Protein AF-A0A2N2B6J5-F1 (afdb_monomer)

Foldseek 3Di:
DQFQFPLVVVVVQLVPDDPQWFKFAFTGLQKGKGKGKDFPLWDWPQQVVLLVLLCVVPVDSPLDDDRVSVSVCVVPVVSLVSADKWWWDFPNDIDIFGFRHWHDDDRIIMTMGIDNPCSPVCNPPRIDGGRIDRPPTGKDKDFPQQWDDDPNFIWGWWADPPRDTDIDTFDFPDDDPRITIGHCVRVVVDDGPTHTDGDD

Nearest PDB structures (foldseek):
  6vej-assembly1_P  TM=8.259E-01  e=2.663E-02  Pseudomonas aeruginosa
  5o66-assembly1_F  TM=3.370E-01  e=3.454E-05  Escherichia coli O157:H7
  3lnn-assembly1_A  TM=3.784E-01  e=2.567E-04  Cupriavidus metallidurans CH34
  4dnr-assembly1_C  TM=3.496E-01  e=1.005E-02  Escherichia coli K-12
  3opo-assembly1_A  TM=3.555E-01  e=1.501E-02  Escherichia coli K-12

Radius of gyration: 18.64 Å; Cα contacts (8 Å, |Δi|>4): 362; chains: 1; bounding box: 46×35×59 Å

Secondary structure (DSSP, 8-state):
------GGGHHHHTT--STT-B--EE--SSSEEEEEEEETTSEETTHHHHHHHHHHHHS----S--HHHHHHHHH-GGGGGGSPEEEEEETTEEEEEEEEEEEEETTEEEEEEEESS-TTTTTT-SS--B----TT-EEEEEEGGGEEEETTEEEEEEE-TTS-EEEEE----EEETTEEEEETTT-TT--TT--B----

Structure (mmCIF, N/CA/C/O backbone):
data_AF-A0A2N2B6J5-F1
#
_entry.id   AF-A0A2N2B6J5-F1
#
loop_
_atom_site.group_PDB
_atom_site.id
_atom_site.type_symbol
_atom_site.label_atom_id
_atom_site.label_alt_id
_atom_site.label_comp_id
_atom_site.label_asym_id
_atom_site.label_entity_id
_atom_site.label_seq_id
_atom_site.pdbx_PDB_ins_code
_atom_site.C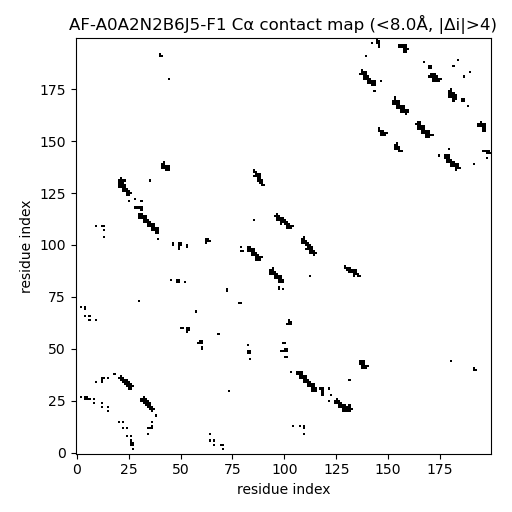artn_x
_atom_site.Cartn_y
_atom_site.Cartn_z
_atom_site.occupancy
_atom_site.B_iso_or_equiv
_atom_site.auth_seq_id
_atom_site.auth_comp_id
_atom_site.auth_asym_id
_atom_site.auth_atom_id
_atom_site.pdbx_PDB_model_num
ATOM 1 N N . MET A 1 1 ? -12.617 11.566 27.385 1.00 32.12 1 MET A N 1
ATOM 2 C CA . MET A 1 1 ? -11.848 10.306 27.446 1.00 32.12 1 MET A CA 1
ATOM 3 C C . MET A 1 1 ? -11.444 10.007 26.010 1.00 32.12 1 MET A C 1
ATOM 5 O O . MET A 1 1 ? -12.321 10.074 25.161 1.00 32.12 1 MET A O 1
ATOM 9 N N . LEU A 1 2 ? -10.148 9.874 25.711 1.00 29.88 2 LEU A N 1
ATOM 10 C CA . LEU A 1 2 ? -9.675 9.626 24.339 1.00 29.88 2 LEU A CA 1
ATOM 11 C C . LEU A 1 2 ? -9.997 8.173 23.940 1.00 29.88 2 LEU A C 1
ATOM 13 O O . LEU A 1 2 ? -9.927 7.307 24.816 1.00 29.88 2 LEU A O 1
ATOM 17 N N . PRO A 1 3 ? -10.355 7.890 22.675 1.00 37.25 3 PRO A N 1
ATOM 18 C CA . PRO A 1 3 ? -10.584 6.523 22.230 1.00 37.25 3 PRO A CA 1
ATOM 19 C C . PRO A 1 3 ? -9.250 5.765 22.222 1.00 37.25 3 PRO A C 1
ATOM 21 O O . PRO A 1 3 ? -8.332 6.110 21.484 1.00 37.25 3 PRO A O 1
ATOM 24 N N . TYR A 1 4 ? -9.133 4.752 23.081 1.00 39.94 4 TYR A N 1
ATOM 25 C CA . TYR A 1 4 ? -7.955 3.891 23.173 1.00 39.94 4 TYR A CA 1
ATOM 26 C C . TYR A 1 4 ? -7.851 3.012 21.923 1.00 39.94 4 TYR A C 1
ATOM 28 O O . TYR A 1 4 ? -8.774 2.256 21.621 1.00 39.94 4 TYR A O 1
ATOM 36 N N . ILE A 1 5 ? -6.729 3.092 21.207 1.00 48.94 5 ILE A N 1
ATOM 37 C CA . ILE A 1 5 ? -6.451 2.234 20.052 1.00 48.94 5 ILE A CA 1
ATOM 38 C C . ILE A 1 5 ? -5.660 1.023 20.548 1.00 48.94 5 ILE A C 1
ATOM 40 O O . ILE A 1 5 ? -4.494 1.136 20.924 1.00 48.94 5 ILE A O 1
ATOM 44 N N . ASN A 1 6 ? -6.291 -0.154 20.558 1.00 52.81 6 ASN A N 1
ATOM 45 C CA . ASN A 1 6 ? -5.645 -1.385 21.014 1.00 52.81 6 ASN A CA 1
ATOM 46 C C . ASN A 1 6 ? -4.677 -1.936 19.958 1.00 52.81 6 ASN A C 1
ATOM 48 O O . ASN A 1 6 ? -5.003 -2.903 19.276 1.00 52.81 6 ASN A O 1
ATOM 52 N N . THR A 1 7 ? -3.468 -1.376 19.878 1.00 54.69 7 THR A N 1
ATOM 53 C CA . THR A 1 7 ? -2.368 -1.745 18.958 1.00 54.69 7 THR A CA 1
ATOM 54 C C . THR A 1 7 ? -1.903 -3.207 19.028 1.00 54.69 7 THR A C 1
ATOM 56 O O . THR A 1 7 ? -1.172 -3.670 18.152 1.00 54.69 7 THR A O 1
ATOM 59 N N . THR A 1 8 ? -2.375 -3.989 20.005 1.00 54.88 8 THR A N 1
ATOM 60 C CA . THR A 1 8 ? -2.166 -5.449 20.077 1.00 54.88 8 THR A CA 1
ATOM 61 C C . THR A 1 8 ? -2.703 -6.173 18.834 1.00 54.88 8 THR A C 1
ATOM 63 O O . THR A 1 8 ? -2.283 -7.291 18.533 1.00 54.88 8 THR A O 1
ATOM 66 N N . PHE A 1 9 ? -3.610 -5.540 18.081 1.00 54.12 9 PHE A N 1
ATOM 67 C CA . PHE A 1 9 ? -4.118 -6.061 16.815 1.00 54.12 9 PHE A CA 1
ATOM 68 C C . PHE A 1 9 ? -3.033 -6.269 15.754 1.00 54.12 9 PHE A C 1
ATOM 70 O O . PHE A 1 9 ? -3.042 -7.307 15.099 1.00 54.12 9 PHE A O 1
ATOM 77 N N . LEU A 1 10 ? -2.066 -5.355 15.663 1.00 54.47 10 LEU A N 1
ATOM 78 C CA . LEU A 1 10 ? -0.969 -5.417 14.693 1.00 54.47 10 LEU A CA 1
ATOM 79 C C . LEU A 1 10 ? -0.040 -6.593 15.019 1.00 54.47 10 LEU A C 1
ATOM 81 O O . LEU A 1 10 ? 0.241 -7.410 14.155 1.00 54.47 10 LEU A O 1
ATOM 85 N N . LYS A 1 11 ? 0.231 -6.819 16.313 1.00 53.94 11 LYS A N 1
ATOM 86 C CA . LYS A 1 11 ? 0.932 -8.022 16.814 1.00 53.94 11 LYS A CA 1
ATOM 87 C C . LYS A 1 11 ? 0.174 -9.341 16.594 1.00 53.94 11 LYS A C 1
ATOM 89 O O . LYS A 1 11 ? 0.693 -10.410 16.908 1.00 53.94 11 LYS A O 1
ATOM 94 N N . THR A 1 12 ? -1.104 -9.272 16.211 1.00 53.88 12 THR A N 1
ATOM 95 C CA . THR A 1 12 ? -1.922 -10.447 15.870 1.00 53.88 12 THR A CA 1
ATOM 96 C C . THR A 1 12 ? -1.896 -10.701 14.366 1.00 53.88 12 THR A C 1
ATOM 98 O O . THR A 1 12 ? -1.856 -11.861 13.977 1.00 53.88 12 THR A O 1
ATOM 101 N N . ALA A 1 13 ? -1.899 -9.644 13.544 1.00 48.50 13 ALA A N 1
ATOM 102 C CA . ALA A 1 13 ? -1.839 -9.740 12.085 1.00 48.50 13 ALA A CA 1
ATOM 103 C C . ALA A 1 13 ? -0.574 -10.471 11.607 1.00 48.50 13 ALA A C 1
ATOM 105 O O . ALA A 1 13 ? -0.636 -11.256 10.671 1.00 48.50 13 ALA A O 1
ATOM 106 N N . SER A 1 14 ? 0.539 -10.310 12.318 1.00 46.44 14 SER A N 1
ATOM 107 C CA . SER A 1 14 ? 1.796 -11.010 12.039 1.00 46.44 14 SER A CA 1
ATOM 108 C C . SER A 1 14 ? 1.885 -12.460 12.485 1.00 46.44 14 SER A C 1
ATOM 110 O O . SER A 1 14 ? 2.835 -13.157 12.144 1.00 46.44 14 SER A O 1
ATOM 112 N N . LYS A 1 15 ? 0.917 -12.927 13.276 1.00 46.62 15 LYS A N 1
ATOM 113 C CA . LYS A 1 15 ? 0.818 -14.332 13.698 1.00 46.62 15 LYS A CA 1
ATOM 114 C C . LYS A 1 15 ? -0.071 -15.155 12.772 1.00 46.62 15 LYS A C 1
ATOM 116 O O . LYS A 1 15 ? -0.324 -16.324 13.057 1.00 46.62 15 LYS A O 1
ATOM 121 N N . VAL A 1 16 ? -0.586 -14.538 11.713 1.00 45.41 16 VAL A N 1
ATOM 122 C CA . VAL A 1 16 ? -1.390 -15.200 10.693 1.00 45.41 16 VAL A CA 1
ATOM 123 C C . VAL A 1 16 ? -0.422 -15.844 9.709 1.00 45.41 16 VAL A C 1
ATOM 125 O O . VAL A 1 16 ? -0.020 -15.261 8.709 1.00 45.41 16 VAL A O 1
ATOM 128 N N . ASP A 1 17 ? 0.016 -17.045 10.073 1.00 34.97 17 ASP A N 1
ATOM 129 C CA . ASP A 1 17 ? 0.779 -17.933 9.205 1.00 34.97 17 ASP A CA 1
ATOM 130 C C . ASP A 1 17 ? -0.093 -18.329 8.007 1.00 34.97 17 ASP A C 1
ATOM 132 O O . ASP A 1 17 ? -1.036 -19.099 8.179 1.00 34.97 17 ASP A O 1
ATOM 136 N N . GLN A 1 18 ? 0.238 -17.821 6.816 1.00 37.47 18 GLN A N 1
ATOM 137 C CA . GLN A 1 18 ? 0.404 -18.560 5.551 1.00 37.47 18 GLN A CA 1
ATOM 138 C C . GLN A 1 18 ? 0.168 -17.662 4.331 1.00 37.47 18 GLN A C 1
ATOM 140 O O . GLN A 1 18 ? -0.619 -16.718 4.349 1.00 37.47 18 GLN A O 1
ATOM 145 N N . GLU A 1 19 ? 0.914 -17.959 3.266 1.00 34.09 19 GLU A N 1
ATOM 146 C CA . GLU A 1 19 ? 0.724 -17.394 1.935 1.00 34.09 19 GLU A CA 1
ATOM 147 C C . GLU A 1 19 ? -0.767 -17.451 1.555 1.00 34.09 19 GLU A C 1
ATOM 149 O O . GLU A 1 19 ? -1.367 -18.523 1.568 1.00 34.09 19 GLU A O 1
ATOM 154 N N . SER A 1 20 ? -1.338 -16.289 1.217 1.00 34.78 20 SER A N 1
ATOM 155 C CA . SER A 1 20 ? -2.672 -16.123 0.609 1.00 34.78 20 SER A CA 1
ATOM 156 C C . SER A 1 20 ? -3.917 -16.004 1.513 1.00 34.78 20 SER A C 1
ATOM 158 O O . SER A 1 20 ? -5.015 -16.094 0.975 1.00 34.78 20 SER A O 1
ATOM 160 N N . GLU A 1 21 ? -3.812 -15.682 2.811 1.00 36.75 21 GLU A N 1
ATOM 161 C CA . GLU A 1 21 ? -4.984 -15.289 3.636 1.00 36.75 21 GLU A CA 1
ATOM 162 C C . GLU A 1 21 ? -4.808 -13.884 4.264 1.00 36.75 21 GLU A C 1
ATOM 164 O O . GLU A 1 21 ? -3.939 -13.656 5.105 1.00 36.75 21 GLU A O 1
ATOM 169 N N . GLY A 1 22 ? -5.635 -12.911 3.856 1.00 43.66 22 GLY A N 1
ATOM 170 C CA . GLY A 1 22 ? -5.578 -11.522 4.333 1.00 43.66 22 GLY A CA 1
ATOM 171 C C . GLY A 1 22 ? -6.469 -11.280 5.554 1.00 43.66 22 GLY A C 1
ATOM 172 O O . GLY A 1 22 ? -7.687 -11.231 5.454 1.00 43.66 22 GLY A O 1
ATOM 173 N N . LEU A 1 23 ? -5.896 -11.100 6.743 1.00 48.62 23 LEU A N 1
ATOM 174 C CA . LEU A 1 23 ? -6.697 -11.049 7.971 1.00 48.62 23 LEU A CA 1
ATOM 175 C C . LEU A 1 23 ? -7.283 -9.656 8.267 1.00 48.62 23 LEU A C 1
ATOM 177 O O . LEU A 1 23 ? -6.572 -8.807 8.793 1.00 48.62 23 LEU A O 1
ATOM 181 N N . LEU A 1 24 ? -8.581 -9.438 8.024 1.00 50.53 24 LEU A N 1
ATOM 182 C CA . LEU A 1 24 ? -9.289 -8.208 8.399 1.00 50.53 24 LEU A CA 1
ATOM 183 C C . LEU A 1 24 ? -9.468 -8.112 9.924 1.00 50.53 24 LEU A C 1
ATOM 185 O O . LEU A 1 24 ? -10.150 -8.921 10.560 1.00 50.53 24 LEU A O 1
ATOM 189 N N . LYS A 1 25 ? -8.877 -7.081 10.534 1.00 55.28 25 LYS A N 1
ATOM 190 C CA . LYS A 1 25 ? -9.052 -6.796 11.964 1.00 55.28 25 LYS A CA 1
ATOM 191 C C . LYS A 1 25 ? -9.439 -5.344 12.207 1.00 55.28 25 LYS A C 1
ATOM 193 O O . LYS A 1 25 ? -8.653 -4.453 11.905 1.00 55.28 25 LYS A O 1
ATOM 198 N N . VAL A 1 26 ? -10.625 -5.153 12.788 1.00 54.16 26 VAL A N 1
ATOM 199 C CA . VAL A 1 26 ? -11.205 -3.862 13.182 1.00 54.16 26 VAL A CA 1
ATOM 200 C C . VAL A 1 26 ? -10.710 -3.473 14.568 1.00 54.16 26 VAL A C 1
ATOM 202 O O . VAL A 1 26 ? -10.615 -4.306 15.470 1.00 54.16 26 VAL A O 1
ATOM 205 N N . VAL A 1 27 ? -10.375 -2.199 14.745 1.00 54.19 27 VAL A N 1
ATOM 206 C CA . VAL A 1 27 ? -9.613 -1.748 15.921 1.00 54.19 27 VAL A CA 1
ATOM 207 C C . VAL A 1 27 ? -10.397 -0.782 16.805 1.00 54.19 27 VAL A C 1
ATOM 209 O O . VAL A 1 27 ? -10.035 -0.613 17.969 1.00 54.19 27 VAL A O 1
ATOM 212 N N . ASN A 1 28 ? -11.459 -0.140 16.301 1.00 50.16 28 ASN A N 1
ATOM 213 C CA . ASN A 1 28 ? -12.173 0.872 17.080 1.00 50.16 28 ASN A CA 1
ATOM 214 C C . ASN A 1 28 ? -13.610 1.132 16.587 1.00 50.16 28 ASN A C 1
ATOM 216 O O . ASN A 1 28 ? -13.856 1.165 15.384 1.00 50.16 28 ASN A O 1
ATOM 220 N N . ASN A 1 29 ? -14.529 1.369 17.529 1.00 50.22 29 ASN A N 1
ATOM 221 C CA . ASN A 1 29 ? -15.973 1.522 17.299 1.00 50.22 29 ASN A CA 1
ATOM 222 C C . ASN A 1 29 ? -16.367 2.853 16.632 1.00 50.22 29 ASN A C 1
ATOM 224 O O . ASN A 1 29 ? -17.466 2.944 16.099 1.00 50.22 29 ASN A O 1
ATOM 228 N N . ASP A 1 30 ? -15.489 3.863 16.646 1.00 53.72 30 ASP A N 1
ATOM 229 C CA . ASP A 1 30 ? -15.768 5.178 16.039 1.00 53.72 30 ASP A CA 1
ATOM 230 C C . ASP A 1 30 ? -15.020 5.407 14.715 1.00 53.72 30 ASP A C 1
ATOM 232 O O . ASP A 1 30 ? -15.437 6.217 13.892 1.00 53.72 30 ASP A O 1
ATOM 236 N N . HIS A 1 31 ? -13.895 4.716 14.512 1.00 68.56 31 HIS A N 1
ATOM 237 C CA . HIS A 1 31 ? -13.065 4.795 13.310 1.00 68.56 31 HIS A CA 1
ATOM 238 C C . HIS A 1 31 ? -12.461 3.418 13.058 1.00 68.56 31 HIS A C 1
ATOM 240 O O . HIS A 1 31 ? -11.640 2.935 13.839 1.00 68.56 31 HIS A O 1
ATOM 246 N N . ILE A 1 32 ? -12.863 2.775 11.971 1.00 74.25 32 ILE A N 1
ATOM 247 C CA . ILE A 1 32 ? -12.415 1.418 11.683 1.00 74.25 32 ILE A CA 1
ATOM 248 C C . ILE A 1 32 ? -11.039 1.504 11.039 1.00 74.25 32 ILE A C 1
ATOM 250 O O . ILE A 1 32 ? -10.875 2.108 9.981 1.00 74.25 32 ILE A O 1
ATOM 254 N N . TYR A 1 33 ? -10.063 0.846 11.649 1.00 77.31 33 TYR A N 1
ATOM 255 C CA . TYR A 1 33 ? -8.851 0.459 10.944 1.00 77.31 33 TYR A CA 1
ATOM 256 C C . TYR A 1 33 ? -8.999 -0.966 10.452 1.00 77.31 33 TYR A C 1
ATOM 258 O O . TYR A 1 33 ? -9.525 -1.802 11.179 1.00 77.31 33 TYR A O 1
ATOM 266 N N . VAL A 1 34 ? -8.525 -1.231 9.247 1.00 76.38 34 VAL A N 1
ATOM 267 C CA . VAL A 1 34 ? -8.410 -2.573 8.695 1.00 76.38 34 VAL A CA 1
ATOM 268 C C . VAL A 1 34 ? -6.946 -2.798 8.368 1.00 76.38 34 VAL A C 1
ATOM 270 O O . VAL A 1 34 ? -6.343 -1.997 7.664 1.00 76.38 34 VAL A O 1
ATOM 273 N N . ALA A 1 35 ? -6.371 -3.871 8.896 1.00 75.94 35 ALA A N 1
ATOM 274 C CA . ALA A 1 35 ? -5.019 -4.285 8.557 1.00 75.94 35 ALA A CA 1
ATOM 275 C C . ALA A 1 35 ? -5.043 -5.531 7.676 1.00 75.94 35 ALA A C 1
ATOM 277 O O . ALA A 1 35 ? -5.926 -6.361 7.845 1.00 75.94 35 ALA A O 1
ATOM 278 N N . PHE A 1 36 ? -4.062 -5.674 6.790 1.00 72.38 36 PHE A N 1
ATOM 279 C CA . PHE A 1 36 ? -3.841 -6.883 5.995 1.00 72.38 36 PHE A CA 1
ATOM 280 C C . PHE A 1 36 ? -2.361 -7.227 5.998 1.00 72.38 36 PHE A C 1
ATOM 282 O O . PHE A 1 36 ? -1.536 -6.325 5.889 1.00 72.38 36 PHE A O 1
ATOM 289 N N . SER A 1 37 ? -2.027 -8.512 6.087 1.00 70.88 37 SER A N 1
ATOM 290 C CA . SER A 1 37 ? -0.650 -8.958 5.897 1.00 70.88 37 SER A CA 1
ATOM 291 C C . SER A 1 37 ? -0.427 -9.328 4.437 1.00 70.88 37 SER A C 1
ATOM 293 O O . SER A 1 37 ? -1.244 -10.035 3.846 1.00 70.88 37 SER A O 1
ATOM 295 N N . ILE A 1 38 ? 0.669 -8.851 3.857 1.00 70.81 38 ILE A N 1
ATOM 296 C CA . ILE A 1 38 ? 1.117 -9.239 2.521 1.00 70.81 38 ILE A CA 1
ATOM 297 C C . ILE A 1 38 ? 2.607 -9.593 2.545 1.00 70.81 38 ILE A C 1
ATOM 299 O O . ILE A 1 38 ? 3.341 -9.121 3.418 1.00 70.81 38 ILE A O 1
ATOM 303 N N . PRO A 1 39 ? 3.091 -10.395 1.586 1.00 67.81 39 PRO A N 1
ATOM 304 C CA . PRO A 1 39 ? 4.521 -10.611 1.401 1.00 67.81 39 PRO A CA 1
ATOM 305 C C . PRO A 1 39 ? 5.295 -9.289 1.252 1.00 67.81 39 PRO A C 1
ATOM 307 O O . PRO A 1 39 ? 4.843 -8.364 0.572 1.00 67.81 39 PRO A O 1
ATOM 310 N N . ASN A 1 40 ? 6.471 -9.190 1.883 1.00 70.62 40 ASN A N 1
ATOM 311 C CA . ASN A 1 40 ? 7.295 -7.968 1.856 1.00 70.62 40 ASN A CA 1
ATOM 312 C C . ASN A 1 40 ? 7.706 -7.532 0.450 1.00 70.62 40 ASN A C 1
ATOM 314 O O . ASN A 1 40 ? 7.919 -6.349 0.183 1.00 70.62 40 ASN A O 1
ATOM 318 N N . ASP A 1 41 ? 7.830 -8.506 -0.435 1.00 65.19 41 ASP A N 1
ATOM 319 C CA . ASP A 1 41 ? 8.327 -8.370 -1.789 1.00 65.19 41 ASP A CA 1
ATOM 320 C C . ASP A 1 41 ? 7.256 -7.884 -2.785 1.00 65.19 41 ASP A C 1
ATOM 322 O O . ASP A 1 41 ? 7.578 -7.518 -3.915 1.00 65.19 41 ASP A O 1
ATOM 326 N N . LEU A 1 42 ? 5.990 -7.815 -2.359 1.00 66.19 42 LEU A N 1
ATOM 327 C CA . LEU A 1 42 ? 4.891 -7.247 -3.132 1.00 66.19 42 LEU A CA 1
ATOM 328 C C . LEU A 1 42 ? 4.782 -5.745 -2.868 1.00 66.19 42 LEU A C 1
ATOM 330 O O . LEU A 1 42 ? 4.394 -5.338 -1.777 1.00 66.19 42 LEU A O 1
ATOM 334 N N . THR A 1 43 ? 5.091 -4.889 -3.841 1.00 67.25 43 THR A N 1
ATOM 335 C CA . THR A 1 43 ? 4.938 -3.434 -3.670 1.00 67.25 43 THR A CA 1
ATOM 336 C C . THR A 1 43 ? 3.484 -3.006 -3.861 1.00 67.25 43 THR A C 1
ATOM 338 O O . THR A 1 43 ? 2.795 -3.439 -4.787 1.00 67.25 43 THR A O 1
ATOM 341 N N . ILE A 1 44 ? 3.009 -2.140 -2.963 1.00 74.19 44 ILE A N 1
ATOM 342 C CA . ILE A 1 44 ? 1.688 -1.521 -3.065 1.00 74.19 44 ILE A CA 1
ATOM 343 C C . ILE A 1 44 ? 1.852 -0.109 -3.590 1.00 74.19 44 ILE A C 1
ATOM 345 O O . ILE A 1 44 ? 2.633 0.686 -3.064 1.00 74.19 44 ILE A O 1
ATOM 349 N N . MET A 1 45 ? 1.061 0.231 -4.599 1.00 71.19 45 MET A N 1
ATOM 350 C CA . MET A 1 45 ? 1.050 1.585 -5.120 1.00 71.19 45 MET A CA 1
ATOM 351 C C . MET A 1 45 ? 0.654 2.605 -4.048 1.00 71.19 45 MET A C 1
ATOM 353 O O . MET A 1 45 ? -0.370 2.469 -3.383 1.00 71.19 45 MET A O 1
ATOM 357 N N . GLY A 1 46 ? 1.454 3.663 -3.927 1.00 74.19 46 GLY A N 1
ATOM 358 C CA . GLY A 1 46 ? 1.249 4.701 -2.919 1.00 74.19 46 GLY A CA 1
ATOM 359 C C . GLY A 1 46 ? 1.934 4.400 -1.588 1.00 74.19 46 GLY A C 1
ATOM 360 O O . GLY A 1 46 ? 1.895 5.252 -0.715 1.00 74.19 46 GLY A O 1
ATOM 361 N N . GLN A 1 47 ? 2.617 3.258 -1.430 1.00 82.38 47 GLN A N 1
ATOM 362 C CA . GLN A 1 47 ? 3.387 2.956 -0.217 1.00 82.38 47 GLN A CA 1
ATOM 363 C C . GLN A 1 47 ? 4.414 4.057 0.097 1.00 82.38 47 GLN A C 1
ATOM 365 O O . GLN A 1 47 ? 4.422 4.576 1.209 1.00 82.38 47 GLN A O 1
ATOM 370 N N . ASP A 1 48 ? 5.219 4.478 -0.879 1.00 80.94 48 ASP A N 1
ATOM 371 C CA . ASP A 1 48 ? 6.202 5.555 -0.685 1.00 80.94 48 ASP A CA 1
ATOM 372 C C . ASP A 1 48 ? 5.552 6.895 -0.317 1.00 80.94 48 ASP A C 1
ATOM 374 O O . ASP A 1 48 ? 6.080 7.652 0.498 1.00 80.94 48 ASP A O 1
ATOM 378 N N . GLU A 1 49 ? 4.386 7.183 -0.898 1.00 80.88 49 GLU A N 1
ATOM 379 C CA . GLU A 1 49 ? 3.608 8.390 -0.611 1.00 80.88 49 GLU A CA 1
ATOM 380 C C . GLU A 1 49 ? 3.086 8.363 0.828 1.00 80.88 49 GLU A C 1
ATOM 382 O O . GLU A 1 49 ? 3.259 9.333 1.562 1.00 80.88 49 GLU A O 1
ATOM 387 N N . VAL A 1 50 ? 2.550 7.222 1.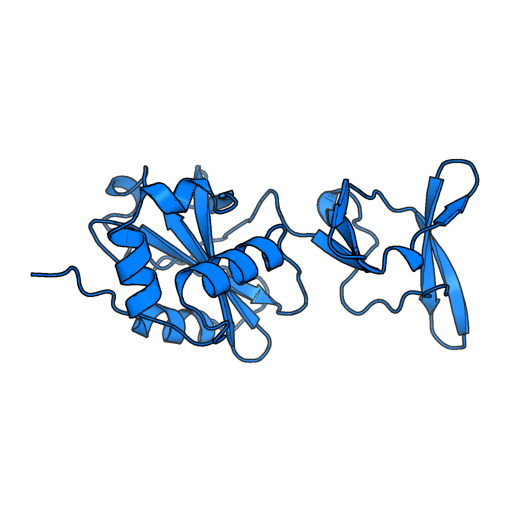270 1.00 86.69 50 VAL A N 1
ATOM 388 C CA . VAL A 1 50 ? 2.116 6.995 2.654 1.00 86.69 50 VAL A CA 1
ATOM 389 C C . VAL A 1 50 ? 3.274 7.156 3.630 1.00 86.69 50 VAL A C 1
ATOM 391 O O . VAL A 1 50 ? 3.135 7.865 4.625 1.00 86.69 50 VAL A O 1
ATOM 394 N N . MET A 1 51 ? 4.429 6.550 3.347 1.00 85.44 51 MET A N 1
ATOM 395 C CA . MET A 1 51 ? 5.603 6.646 4.219 1.00 85.44 51 MET A CA 1
ATOM 396 C C . MET A 1 51 ? 6.156 8.073 4.279 1.00 85.44 51 MET A C 1
ATOM 398 O O . MET A 1 51 ? 6.561 8.538 5.349 1.00 85.44 51 MET A O 1
ATOM 402 N N . THR A 1 52 ? 6.121 8.798 3.159 1.00 84.00 52 THR A N 1
ATOM 403 C CA . THR A 1 52 ? 6.502 10.215 3.100 1.00 84.00 52 THR A CA 1
ATOM 404 C C . THR A 1 52 ? 5.546 11.064 3.935 1.00 84.00 52 THR A C 1
ATOM 406 O O . THR A 1 52 ? 5.999 11.770 4.833 1.00 84.00 52 THR A O 1
ATOM 409 N N . LEU A 1 53 ? 4.232 10.929 3.730 1.00 85.00 53 LEU A N 1
ATOM 410 C CA . LEU A 1 53 ? 3.206 11.641 4.501 1.00 85.00 53 LEU A CA 1
ATOM 411 C C . LEU A 1 53 ? 3.301 11.329 5.999 1.00 85.00 53 LEU A C 1
ATOM 413 O O . LEU A 1 53 ? 3.244 12.233 6.828 1.00 85.00 53 LEU A O 1
ATOM 417 N N . LYS A 1 54 ? 3.501 10.061 6.374 1.00 85.00 54 LYS A N 1
ATOM 418 C CA . LYS A 1 54 ? 3.729 9.657 7.770 1.00 85.00 54 LYS A CA 1
ATOM 419 C C . LYS A 1 54 ? 4.943 10.374 8.362 1.00 85.00 54 LYS A C 1
ATOM 421 O O . LYS A 1 54 ? 4.853 10.908 9.467 1.00 85.00 54 LYS A O 1
ATOM 426 N N . THR A 1 55 ? 6.045 10.438 7.615 1.00 84.00 55 THR A N 1
ATOM 427 C CA . THR A 1 55 ? 7.272 11.129 8.037 1.00 84.00 55 THR A CA 1
ATOM 428 C C . THR A 1 55 ? 7.057 12.636 8.178 1.00 84.00 55 THR A C 1
ATOM 430 O O . THR A 1 55 ? 7.520 13.224 9.151 1.00 84.00 55 THR A O 1
ATOM 433 N N . GLU A 1 56 ? 6.322 13.269 7.263 1.00 83.88 56 GLU A N 1
ATOM 434 C CA . GLU A 1 56 ? 5.979 14.696 7.345 1.00 83.88 56 GLU A CA 1
ATOM 435 C C . GLU A 1 56 ? 5.097 15.017 8.559 1.00 83.88 56 GLU A C 1
ATOM 437 O O . GLU A 1 56 ? 5.279 16.050 9.205 1.00 83.88 56 GLU A O 1
ATOM 442 N N . LEU A 1 57 ? 4.161 14.125 8.897 1.00 82.56 57 LEU A N 1
ATOM 443 C CA . LEU A 1 57 ? 3.228 14.314 10.008 1.00 82.56 57 LEU A CA 1
ATOM 444 C C . LEU A 1 57 ? 3.857 14.022 11.378 1.00 82.56 57 LEU A C 1
ATOM 446 O O . LEU A 1 57 ? 3.565 14.732 12.340 1.00 82.56 5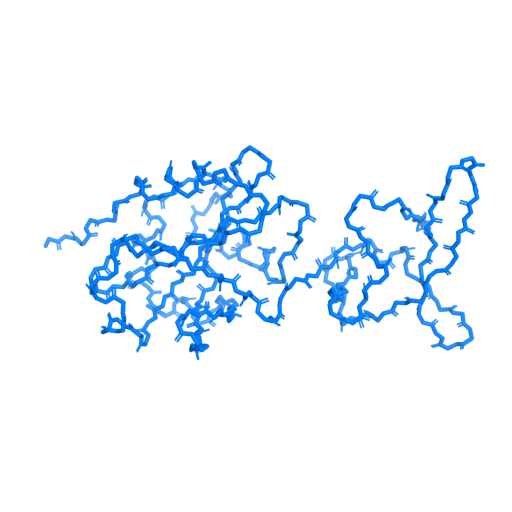7 LEU A O 1
ATOM 450 N N . MET A 1 58 ? 4.699 12.989 11.480 1.00 80.00 58 MET A N 1
ATOM 451 C CA . MET A 1 58 ? 5.254 12.510 12.757 1.00 80.00 58 MET A CA 1
ATOM 452 C C . MET A 1 58 ? 6.717 12.896 12.988 1.00 80.00 58 MET A C 1
ATOM 454 O O . MET A 1 58 ? 7.218 12.755 14.101 1.00 80.00 58 MET A O 1
ATOM 458 N N . GLY A 1 59 ? 7.423 13.363 11.959 1.00 67.94 59 GLY A N 1
ATOM 459 C CA . GLY A 1 59 ? 8.849 13.688 12.021 1.00 67.94 59 GLY A CA 1
ATOM 460 C C . GLY A 1 59 ? 9.783 12.473 12.081 1.00 67.94 59 GLY A C 1
ATOM 461 O O . GLY A 1 59 ? 10.998 12.658 12.046 1.00 67.94 59 GLY A O 1
ATOM 462 N N . THR A 1 60 ? 9.256 11.243 12.152 1.00 60.16 60 THR A N 1
ATOM 463 C CA . THR A 1 60 ? 10.035 10.001 12.035 1.00 60.16 60 THR A CA 1
ATOM 464 C C . THR A 1 60 ? 9.373 9.027 11.064 1.00 60.16 60 THR A C 1
ATOM 466 O O . THR A 1 60 ? 8.149 8.971 10.947 1.00 60.16 60 THR A O 1
ATOM 469 N N . ALA A 1 61 ? 10.207 8.250 10.372 1.00 55.41 61 ALA A N 1
ATOM 470 C CA . ALA A 1 61 ? 9.791 7.143 9.515 1.00 55.41 61 ALA A CA 1
ATOM 471 C C . ALA A 1 61 ? 9.801 5.807 10.277 1.00 55.41 61 ALA A C 1
ATOM 473 O O . ALA A 1 61 ? 9.981 4.761 9.656 1.00 55.41 61 ALA A O 1
ATOM 474 N N . ASP A 1 62 ? 9.695 5.829 11.615 1.00 59.56 62 ASP A N 1
ATOM 475 C CA . ASP A 1 62 ? 9.804 4.602 12.402 1.00 59.56 62 ASP A CA 1
ATOM 476 C C . ASP A 1 62 ? 8.799 3.564 11.887 1.00 59.56 62 ASP A C 1
ATOM 478 O O . ASP A 1 62 ? 7.586 3.797 11.826 1.00 59.56 62 ASP A O 1
ATOM 482 N N . SER A 1 63 ? 9.337 2.407 11.505 1.00 54.81 63 SER A N 1
ATOM 483 C CA . SER A 1 63 ? 8.609 1.279 10.916 1.00 54.81 63 SER A CA 1
ATOM 484 C C . SER A 1 63 ? 7.792 0.496 11.944 1.00 54.81 63 SER A C 1
ATOM 486 O O . SER A 1 63 ? 7.152 -0.496 11.613 1.00 54.81 63 SER A O 1
ATOM 488 N N . GLY A 1 64 ? 7.813 0.934 13.205 1.00 59.59 64 GLY A N 1
ATOM 489 C CA . GLY A 1 64 ? 7.057 0.343 14.293 1.00 59.59 64 GLY A CA 1
ATOM 490 C C . GLY A 1 64 ? 5.624 0.860 14.384 1.00 59.59 64 GLY A C 1
ATOM 491 O O . GLY A 1 64 ? 5.260 1.932 13.898 1.00 59.59 64 GLY A O 1
ATOM 492 N N . ILE A 1 65 ? 4.813 0.091 15.103 1.00 63.91 65 ILE A N 1
ATOM 493 C CA . ILE A 1 65 ? 3.447 0.454 15.465 1.00 63.91 65 ILE A CA 1
ATOM 494 C C . ILE A 1 65 ? 3.472 1.707 16.350 1.00 63.91 65 ILE A C 1
ATOM 496 O O . ILE A 1 65 ? 3.902 1.645 17.504 1.00 63.91 65 ILE A O 1
ATOM 500 N N . ASN A 1 66 ? 2.974 2.829 15.830 1.00 74.00 66 ASN A N 1
ATOM 501 C CA . ASN A 1 66 ? 2.957 4.107 16.537 1.00 74.00 66 ASN A CA 1
ATOM 502 C C . ASN A 1 66 ? 1.522 4.475 16.949 1.00 74.00 66 ASN A C 1
ATOM 504 O O . ASN A 1 66 ? 0.715 4.896 16.125 1.00 74.00 66 ASN A O 1
ATOM 508 N N . GLN A 1 67 ? 1.189 4.311 18.233 1.00 73.44 67 GLN A N 1
ATOM 509 C CA . GLN A 1 67 ? -0.156 4.622 18.731 1.00 73.44 67 GLN A CA 1
ATOM 510 C C . GLN A 1 67 ? -0.499 6.113 18.586 1.00 73.44 67 GLN A C 1
ATOM 512 O O . GLN A 1 67 ? -1.613 6.442 18.177 1.00 73.44 67 GLN A O 1
ATOM 517 N N . ASP A 1 68 ? 0.461 7.000 18.855 1.00 77.06 68 ASP A N 1
ATOM 518 C CA . ASP A 1 68 ? 0.262 8.450 18.772 1.00 77.06 68 ASP A CA 1
ATOM 519 C C . ASP A 1 68 ? -0.068 8.887 17.337 1.00 77.06 68 ASP A C 1
ATOM 521 O O . ASP A 1 68 ? -0.877 9.795 17.133 1.00 77.06 68 ASP A O 1
ATOM 525 N N . TYR A 1 69 ? 0.490 8.196 16.337 1.00 83.75 69 TYR A N 1
ATOM 526 C CA . TYR A 1 69 ? 0.175 8.413 14.926 1.00 83.75 69 TYR A CA 1
ATOM 527 C C . TYR A 1 69 ? -1.293 8.107 14.601 1.00 83.75 69 TYR A C 1
ATOM 529 O O . TYR A 1 69 ? -1.998 8.944 14.036 1.00 83.75 69 TYR A O 1
ATOM 537 N N . TYR A 1 70 ? -1.802 6.942 15.007 1.00 80.38 70 TYR A N 1
ATOM 538 C CA . TYR A 1 70 ? -3.203 6.592 14.750 1.00 80.38 70 TYR A CA 1
ATOM 539 C C . TYR A 1 70 ? -4.176 7.478 15.542 1.00 80.38 70 TYR A C 1
ATOM 541 O O . TYR A 1 70 ? -5.251 7.824 15.046 1.00 80.38 70 TYR A O 1
ATOM 549 N N . GLU A 1 71 ? -3.809 7.902 16.755 1.00 77.88 71 GLU A N 1
ATOM 550 C CA . GLU A 1 71 ? -4.590 8.887 17.512 1.00 77.88 71 GLU A CA 1
ATOM 551 C C . GLU A 1 71 ? -4.605 10.262 16.829 1.00 77.88 71 GLU A C 1
ATOM 553 O O . GLU A 1 71 ? -5.625 10.960 16.859 1.00 77.88 71 GLU A O 1
ATOM 558 N N . PHE A 1 72 ? -3.496 10.662 16.202 1.00 83.19 72 PHE A N 1
ATOM 559 C CA . PHE A 1 72 ? -3.423 11.880 15.402 1.00 83.19 72 PHE A CA 1
ATOM 560 C C . PHE A 1 72 ? -4.364 11.814 14.194 1.00 83.19 72 PHE A C 1
ATOM 562 O O . PHE A 1 72 ? -5.146 12.746 13.994 1.00 83.19 72 PHE A O 1
ATOM 569 N N . LEU A 1 73 ? -4.358 10.712 13.436 1.00 84.69 73 LEU A N 1
ATOM 570 C CA . LEU A 1 73 ? -5.216 10.538 12.256 1.00 84.69 73 LEU A CA 1
ATOM 571 C C . LEU A 1 73 ? -6.711 10.603 12.596 1.00 84.69 73 LEU A C 1
ATOM 573 O O . LEU A 1 73 ? -7.479 11.244 11.879 1.00 84.69 73 LEU A O 1
ATOM 577 N N . VAL A 1 74 ? -7.117 10.031 13.735 1.00 79.44 74 VAL A N 1
ATOM 578 C CA . VAL A 1 74 ? -8.496 10.147 14.247 1.00 79.44 74 VAL A CA 1
ATOM 579 C C . VAL A 1 74 ? -8.870 11.604 14.539 1.00 79.44 74 VAL A C 1
ATOM 581 O O . VAL A 1 74 ? -9.991 12.026 14.269 1.00 79.44 74 VAL A O 1
ATOM 584 N N . LYS A 1 75 ? -7.942 12.406 15.076 1.00 81.00 75 LYS A N 1
ATOM 585 C CA . LYS A 1 75 ? -8.187 13.830 15.376 1.00 81.00 75 LYS A CA 1
ATOM 586 C C . LYS A 1 75 ? -8.155 14.711 14.129 1.00 81.00 75 LYS A C 1
ATOM 588 O O . LYS A 1 75 ? -8.797 15.759 14.107 1.00 81.00 75 LYS A O 1
ATOM 593 N N . ARG A 1 76 ? -7.384 14.319 13.116 1.00 84.44 76 ARG A N 1
ATOM 594 C CA . ARG A 1 76 ? -7.100 15.096 11.906 1.00 84.44 76 ARG A CA 1
ATOM 595 C C . ARG A 1 76 ? -7.593 14.372 10.661 1.00 84.44 76 ARG A C 1
ATOM 597 O O . ARG A 1 76 ? -6.851 14.146 9.712 1.00 84.44 76 ARG A O 1
ATOM 604 N N . VAL A 1 77 ? -8.891 14.068 10.651 1.00 78.62 77 VAL A N 1
ATOM 605 C CA . VAL A 1 77 ? -9.598 13.464 9.506 1.00 78.62 77 VAL A CA 1
ATOM 606 C C . VAL A 1 77 ? -9.413 14.284 8.220 1.00 78.62 77 VAL A C 1
ATOM 608 O O . VAL A 1 77 ? -9.462 13.732 7.126 1.00 78.62 77 VAL A O 1
ATOM 611 N N . ASP A 1 78 ? -9.164 15.593 8.328 1.00 80.38 78 ASP A N 1
ATOM 612 C CA . ASP A 1 78 ? -8.812 16.464 7.201 1.00 80.38 78 ASP A CA 1
ATOM 613 C C . ASP A 1 78 ? -7.517 16.047 6.488 1.00 80.38 78 ASP A C 1
ATOM 615 O O . ASP A 1 78 ? -7.386 16.265 5.288 1.00 80.38 78 ASP A O 1
ATOM 619 N N . GLN A 1 79 ? -6.579 15.420 7.196 1.00 82.75 79 GLN A N 1
ATOM 620 C CA . GLN A 1 79 ? -5.324 14.941 6.618 1.00 82.75 79 GLN A CA 1
ATOM 621 C C . GLN A 1 79 ? -5.514 13.643 5.827 1.00 82.75 79 GLN A C 1
ATOM 623 O O . GLN A 1 79 ? -4.738 13.373 4.916 1.00 82.75 79 GLN A O 1
ATOM 628 N N . LEU A 1 80 ? -6.575 12.872 6.102 1.00 82.88 80 LEU A N 1
ATOM 629 C CA . LEU A 1 80 ? -6.853 11.616 5.394 1.00 82.88 80 LEU A CA 1
ATOM 630 C C . LEU A 1 80 ? -7.060 11.819 3.892 1.00 82.88 80 LEU A C 1
ATOM 632 O O . LEU A 1 80 ? -6.759 10.923 3.116 1.00 82.88 80 LEU A O 1
ATOM 636 N N . TYR A 1 81 ? -7.522 12.997 3.462 1.00 81.94 81 TYR A N 1
ATOM 637 C CA . TYR A 1 81 ? -7.716 13.295 2.040 1.00 81.94 81 TYR A CA 1
ATOM 638 C C . TYR A 1 81 ? -6.426 13.272 1.214 1.00 81.94 81 TYR A C 1
ATOM 640 O O . TYR A 1 81 ? -6.515 13.143 -0.005 1.00 81.94 81 TYR A O 1
ATOM 648 N N . TYR A 1 82 ? -5.260 13.395 1.852 1.00 82.25 82 TYR A N 1
ATOM 649 C CA . TYR A 1 82 ? -3.965 13.312 1.177 1.00 82.25 82 TYR A CA 1
ATOM 650 C C . TYR A 1 82 ? -3.457 11.879 1.045 1.00 82.25 82 TYR A C 1
ATOM 652 O O . TYR A 1 82 ? -2.553 11.633 0.258 1.00 82.25 82 TYR A O 1
ATOM 660 N N . PHE A 1 83 ? -4.033 10.932 1.786 1.00 84.69 83 PHE A N 1
ATOM 661 C CA . PHE A 1 83 ? -3.617 9.543 1.706 1.00 84.69 83 PHE A CA 1
ATOM 662 C C . PHE A 1 83 ? -4.259 8.850 0.497 1.00 84.69 83 PHE A C 1
ATOM 664 O O . PHE A 1 83 ? -5.446 9.069 0.210 1.00 84.69 83 PHE A O 1
ATOM 671 N N . PRO A 1 84 ? -3.513 7.969 -0.194 1.00 83.44 84 PRO A N 1
ATOM 672 C CA . PRO A 1 84 ? -4.073 7.145 -1.251 1.00 83.44 84 PRO A CA 1
ATOM 673 C C . PRO A 1 84 ? -5.200 6.269 -0.701 1.00 83.44 84 PRO A C 1
ATOM 675 O O . PRO A 1 84 ? -5.236 5.917 0.477 1.00 83.44 84 PRO A O 1
ATOM 678 N N . LYS A 1 85 ? -6.146 5.900 -1.563 1.00 83.31 85 LYS A N 1
ATOM 679 C CA . LYS A 1 85 ? -7.212 4.959 -1.214 1.00 83.31 85 LYS A CA 1
ATOM 680 C C . LYS A 1 85 ? -6.902 3.601 -1.801 1.00 83.31 85 LYS A C 1
ATOM 682 O O . LYS A 1 85 ? -6.555 3.513 -2.974 1.00 83.31 85 LYS A O 1
ATOM 687 N N . LEU A 1 86 ? -7.103 2.563 -1.004 1.00 79.69 86 LEU A N 1
ATOM 688 C CA . LEU A 1 86 ? -7.080 1.184 -1.462 1.00 79.69 86 LEU A CA 1
ATOM 689 C C . LEU A 1 86 ? -8.492 0.612 -1.405 1.00 79.69 86 LEU A C 1
ATOM 691 O O . LEU A 1 86 ? -9.324 1.026 -0.587 1.00 79.69 86 LEU A O 1
ATOM 695 N N . ARG A 1 87 ? -8.766 -0.316 -2.318 1.00 78.56 87 ARG A N 1
ATOM 696 C CA . ARG A 1 87 ? -9.995 -1.104 -2.335 1.00 78.56 87 ARG A CA 1
ATOM 697 C C . ARG A 1 87 ? -9.701 -2.515 -1.886 1.00 78.56 87 ARG A C 1
ATOM 699 O O . ARG A 1 87 ? -8.637 -3.045 -2.195 1.00 78.56 87 ARG A O 1
ATOM 706 N N . PHE A 1 88 ? -10.654 -3.098 -1.185 1.00 75.62 88 PHE A N 1
ATOM 707 C CA . PHE A 1 88 ? -10.574 -4.474 -0.740 1.00 75.62 88 PHE A CA 1
ATOM 708 C C . PHE A 1 88 ? -11.948 -5.124 -0.772 1.00 75.62 88 PHE A C 1
ATOM 710 O O . PHE A 1 88 ? -12.965 -4.447 -0.618 1.00 75.62 88 PHE A O 1
ATOM 717 N N . GLU A 1 89 ? -11.966 -6.433 -0.963 1.00 72.06 89 GLU A N 1
ATOM 718 C CA . GLU A 1 89 ? -13.179 -7.237 -0.913 1.00 72.06 89 GLU A CA 1
ATOM 719 C C . GLU A 1 89 ? -13.335 -7.902 0.463 1.00 72.06 89 GLU A C 1
ATOM 721 O O . GLU A 1 89 ? -12.357 -8.361 1.054 1.00 72.06 89 GLU A O 1
ATOM 726 N N . TYR A 1 90 ? -14.554 -7.898 1.001 1.00 74.00 90 TYR A N 1
ATOM 727 C CA . TYR A 1 90 ? -14.936 -8.580 2.238 1.00 74.00 90 TYR A CA 1
ATOM 728 C C . TYR A 1 90 ? -16.415 -8.982 2.148 1.00 74.00 90 TYR A C 1
ATOM 730 O O . TYR A 1 90 ? -17.252 -8.135 1.844 1.00 74.00 90 TYR A O 1
ATOM 738 N N . GLU A 1 91 ? -16.745 -10.252 2.405 1.00 73.38 91 GLU A N 1
ATOM 739 C CA . GLU A 1 91 ? -18.123 -10.784 2.316 1.00 73.38 91 GLU A CA 1
ATOM 740 C C . GLU A 1 91 ? -18.848 -10.376 1.012 1.00 73.38 91 GLU A C 1
ATOM 742 O O . GLU A 1 91 ? -19.939 -9.801 1.041 1.00 73.38 91 GLU A O 1
ATOM 747 N N . ASP A 1 92 ? -18.204 -10.620 -0.138 1.00 72.94 92 ASP A N 1
ATOM 748 C CA . ASP A 1 92 ? -18.702 -10.304 -1.491 1.00 72.94 92 ASP A CA 1
ATOM 749 C C . ASP A 1 92 ? -19.028 -8.813 -1.731 1.00 72.94 92 ASP A C 1
ATOM 751 O O . ASP A 1 92 ? -19.763 -8.443 -2.655 1.00 72.94 92 ASP A O 1
ATOM 755 N N . LYS A 1 93 ? -18.492 -7.919 -0.891 1.00 76.56 93 LYS A N 1
ATOM 756 C CA . LYS A 1 93 ? -18.618 -6.465 -1.023 1.00 76.56 93 LYS A CA 1
ATOM 757 C C . LYS A 1 93 ? -17.252 -5.821 -1.176 1.00 76.56 93 LYS A C 1
ATOM 759 O O . LYS A 1 93 ? -16.298 -6.167 -0.486 1.00 76.56 93 LYS A O 1
ATOM 764 N N . VAL A 1 94 ? -17.189 -4.815 -2.042 1.00 77.75 94 VAL A N 1
ATOM 765 C CA . VAL A 1 94 ? -15.986 -4.003 -2.235 1.00 77.75 94 VAL A CA 1
ATOM 766 C C . VAL A 1 94 ? -16.063 -2.762 -1.358 1.00 77.75 94 VAL A C 1
ATOM 768 O O . VAL A 1 94 ? -16.953 -1.924 -1.510 1.00 77.75 94 VAL A O 1
ATOM 771 N N . TYR A 1 95 ? -15.087 -2.626 -0.474 1.00 80.44 95 TYR A N 1
ATOM 772 C CA . TYR A 1 95 ? -14.898 -1.479 0.398 1.00 80.44 95 TYR A CA 1
ATOM 773 C C . TYR A 1 95 ? -13.702 -0.653 -0.059 1.00 80.44 95 TYR A C 1
ATOM 775 O O . TYR A 1 95 ? -12.835 -1.112 -0.804 1.00 80.44 95 TYR A O 1
ATOM 783 N N . SER A 1 96 ? -13.641 0.593 0.406 1.00 82.00 96 SER A N 1
ATOM 784 C CA . SER A 1 96 ? -12.487 1.461 0.193 1.00 82.00 96 SER A CA 1
ATOM 785 C C . SER A 1 96 ? -12.072 2.128 1.496 1.00 82.00 96 SER A C 1
ATOM 787 O O . SER A 1 96 ? -12.916 2.633 2.237 1.00 82.00 96 SER A O 1
ATOM 789 N N . GLY A 1 97 ? -10.768 2.139 1.757 1.00 83.75 97 GLY A N 1
ATOM 790 C CA . GLY A 1 97 ? -10.166 2.789 2.914 1.00 83.75 97 GLY A CA 1
ATOM 791 C C . GLY A 1 97 ? -8.961 3.632 2.517 1.00 83.75 97 GLY A C 1
ATOM 792 O O . GLY A 1 97 ? -8.326 3.386 1.490 1.00 83.75 97 GLY A O 1
ATOM 793 N N . TYR A 1 98 ? -8.656 4.637 3.331 1.00 88.19 98 TYR A N 1
ATOM 794 C CA . TYR A 1 98 ? -7.440 5.435 3.197 1.00 88.19 98 TYR A CA 1
ATOM 795 C C . TYR A 1 98 ? -6.257 4.592 3.652 1.00 88.19 98 TYR A C 1
ATOM 797 O O . TYR A 1 98 ? -6.265 4.099 4.773 1.00 88.19 98 TYR A O 1
ATOM 805 N N . PHE A 1 99 ? -5.263 4.412 2.800 1.00 88.25 99 PHE A N 1
ATOM 806 C CA . PHE A 1 99 ? -4.039 3.696 3.112 1.00 88.25 99 PHE A CA 1
ATOM 807 C C . PHE A 1 99 ? -3.133 4.605 3.917 1.00 88.25 99 PHE A C 1
ATOM 809 O O . PHE A 1 99 ? -2.631 5.588 3.393 1.00 88.25 99 PHE A O 1
ATOM 816 N N . VAL A 1 100 ? -3.000 4.310 5.205 1.00 88.44 100 VAL A N 1
ATOM 817 C CA . VAL A 1 100 ? -2.406 5.228 6.180 1.00 88.44 100 VAL A CA 1
ATOM 818 C C . VAL A 1 100 ? -1.096 4.720 6.753 1.00 88.44 100 VAL A C 1
ATOM 820 O O . VAL A 1 100 ? -0.334 5.516 7.277 1.00 88.44 100 VAL A O 1
ATOM 823 N N . ASP A 1 101 ? -0.799 3.425 6.677 1.00 87.12 101 ASP A N 1
ATOM 824 C CA . ASP A 1 101 ? 0.464 2.928 7.221 1.00 87.12 101 ASP A CA 1
ATOM 825 C C . ASP A 1 101 ? 0.917 1.618 6.585 1.00 87.12 101 ASP A C 1
ATOM 827 O O . ASP A 1 101 ? 0.092 0.810 6.148 1.00 87.12 101 ASP A O 1
ATOM 831 N N . VAL A 1 102 ? 2.230 1.397 6.617 1.00 84.44 102 VAL A N 1
ATOM 832 C CA . VAL A 1 102 ? 2.878 0.115 6.341 1.00 84.44 102 VAL A CA 1
ATOM 833 C C . VAL A 1 102 ? 3.833 -0.197 7.483 1.00 84.44 102 VAL A C 1
ATOM 835 O O . VAL A 1 102 ? 4.698 0.609 7.822 1.00 84.44 102 VAL A O 1
ATOM 838 N N . VAL A 1 103 ? 3.676 -1.378 8.071 1.00 81.31 103 VAL A N 1
ATOM 839 C CA . VAL A 1 103 ? 4.512 -1.866 9.172 1.00 81.31 103 VAL A CA 1
ATOM 840 C C . VAL A 1 103 ? 5.216 -3.137 8.718 1.00 81.31 103 VAL A C 1
ATOM 842 O O . VAL A 1 103 ? 4.552 -4.119 8.395 1.00 81.31 103 VAL A O 1
ATOM 845 N N . ASP A 1 104 ? 6.545 -3.135 8.706 1.00 77.88 104 ASP A N 1
ATOM 846 C CA . ASP A 1 104 ? 7.330 -4.319 8.348 1.00 77.88 104 ASP A CA 1
ATOM 847 C C . ASP A 1 104 ? 7.405 -5.293 9.536 1.00 77.88 104 ASP A C 1
ATOM 849 O O . ASP A 1 104 ? 7.794 -4.913 10.644 1.00 77.88 104 ASP A O 1
ATOM 853 N N . GLU A 1 105 ? 7.078 -6.569 9.317 1.00 69.81 105 GLU A N 1
ATOM 854 C CA . GLU A 1 105 ? 7.147 -7.611 10.343 1.00 69.81 105 GLU A CA 1
ATOM 855 C C . GLU A 1 105 ? 7.645 -8.953 9.775 1.00 69.81 105 GLU A C 1
ATOM 857 O O . GLU A 1 105 ? 6.922 -9.739 9.163 1.00 69.81 105 GLU A O 1
ATOM 862 N N . GLY A 1 106 ? 8.930 -9.245 9.998 1.00 72.38 106 GLY A N 1
ATOM 863 C CA . GLY A 1 106 ? 9.560 -10.467 9.493 1.00 72.38 106 GLY A CA 1
ATOM 864 C C . GLY A 1 106 ? 9.658 -10.471 7.964 1.00 72.38 106 GLY A C 1
ATOM 865 O O . GLY A 1 106 ? 10.297 -9.595 7.389 1.00 72.38 106 GLY A O 1
ATOM 866 N N . ASN A 1 107 ? 9.044 -11.467 7.315 1.00 68.50 107 ASN A N 1
ATOM 867 C CA . ASN A 1 107 ? 8.995 -11.598 5.848 1.00 68.50 107 ASN A CA 1
ATOM 868 C C . ASN A 1 107 ? 7.701 -11.032 5.235 1.00 68.50 107 ASN A C 1
ATOM 870 O O . ASN A 1 107 ? 7.450 -11.203 4.040 1.00 68.50 107 ASN A O 1
ATOM 874 N N . GLN A 1 108 ? 6.876 -10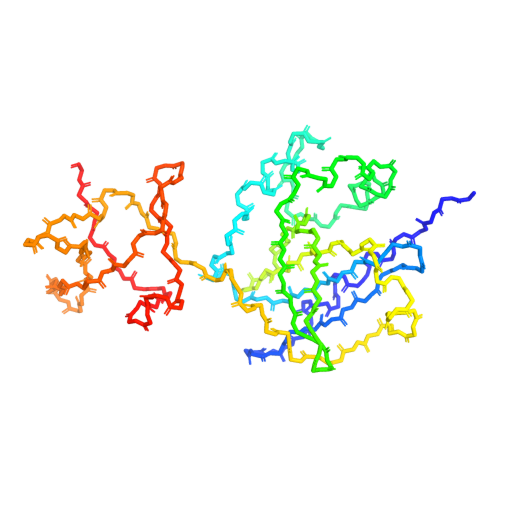.382 6.049 1.00 71.25 108 GLN A N 1
ATOM 875 C CA . GLN A 1 108 ? 5.613 -9.789 5.644 1.00 71.25 108 GLN A CA 1
ATOM 876 C C . GLN A 1 108 ? 5.566 -8.323 6.057 1.00 71.25 108 GLN A C 1
ATOM 878 O O . GLN A 1 108 ? 6.285 -7.895 6.962 1.00 71.25 108 GLN A O 1
ATOM 883 N N . LYS A 1 109 ? 4.686 -7.568 5.408 1.00 76.69 109 LYS A N 1
ATOM 884 C CA . LYS A 1 109 ? 4.324 -6.218 5.819 1.00 76.69 109 LYS A CA 1
ATOM 885 C C . LYS A 1 109 ? 2.832 -6.124 6.026 1.00 76.69 109 LYS A C 1
ATOM 887 O O . LYS A 1 109 ? 2.035 -6.735 5.312 1.00 76.69 109 LYS A O 1
ATOM 892 N N . ILE A 1 110 ? 2.473 -5.324 7.014 1.00 78.06 110 ILE A N 1
ATOM 893 C CA . ILE A 1 110 ? 1.105 -5.068 7.411 1.00 78.06 110 ILE A CA 1
ATOM 894 C C . ILE A 1 110 ? 0.682 -3.734 6.812 1.00 78.06 110 ILE A C 1
ATOM 896 O O . ILE A 1 110 ? 1.243 -2.686 7.120 1.00 78.06 110 ILE A O 1
ATOM 900 N N . VAL A 1 111 ? -0.333 -3.789 5.9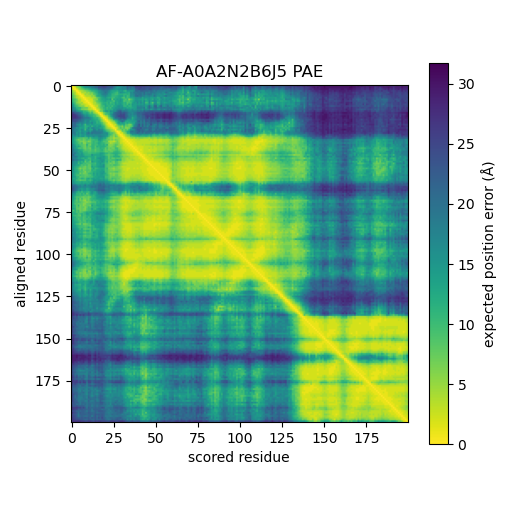66 1.00 80.62 111 VAL A N 1
ATOM 901 C CA . VAL A 1 111 ? -0.963 -2.654 5.295 1.00 80.62 111 VAL A CA 1
ATOM 902 C C . VAL A 1 111 ? -2.116 -2.197 6.158 1.00 80.62 111 VAL A C 1
ATOM 904 O O . VAL A 1 111 ? -2.992 -3.004 6.454 1.00 80.62 111 VAL A O 1
ATOM 907 N N . VAL A 1 112 ? -2.148 -0.926 6.544 1.00 84.06 112 VAL A N 1
ATOM 908 C CA . VAL A 1 112 ? -3.204 -0.382 7.402 1.00 84.06 112 VAL A CA 1
ATOM 909 C C . VAL A 1 112 ? -4.057 0.602 6.616 1.00 84.06 112 VAL A C 1
ATOM 911 O O . VAL A 1 112 ? -3.571 1.618 6.116 1.00 84.06 112 VAL A O 1
ATOM 914 N N . LEU A 1 113 ? -5.351 0.307 6.537 1.00 85.31 113 LEU A N 1
ATOM 915 C CA . LEU A 1 113 ? -6.379 1.188 6.009 1.00 85.31 113 LEU A CA 1
ATOM 916 C C . LEU A 1 113 ? -7.194 1.809 7.138 1.00 85.31 113 LEU A C 1
ATOM 918 O O . LEU A 1 113 ? -7.511 1.141 8.117 1.00 85.31 113 LEU A O 1
ATOM 922 N N . MET A 1 114 ? -7.619 3.054 6.962 1.00 85.06 114 MET A N 1
ATOM 923 C CA . MET A 1 114 ? -8.623 3.711 7.790 1.00 85.06 114 MET A CA 1
ATOM 924 C C . MET A 1 114 ? -9.916 3.890 6.989 1.00 85.06 114 MET A C 1
ATOM 926 O O . MET A 1 114 ? -9.915 4.485 5.908 1.00 85.06 114 MET A O 1
ATOM 930 N N . LEU A 1 115 ? -11.032 3.385 7.510 1.00 82.25 115 LEU A N 1
ATOM 931 C CA . LEU A 1 115 ? -12.358 3.509 6.914 1.00 82.25 115 LEU A CA 1
ATOM 932 C C . LEU A 1 115 ? -13.164 4.556 7.677 1.00 82.25 115 LEU A C 1
ATOM 934 O O . LEU A 1 115 ? -13.324 4.483 8.896 1.00 82.25 115 LEU A O 1
ATOM 938 N N . LYS A 1 116 ? -13.705 5.519 6.930 1.00 76.00 116 LYS A N 1
ATOM 939 C CA . LYS A 1 116 ? -14.539 6.597 7.473 1.00 76.00 116 LYS A CA 1
ATOM 940 C C . LYS A 1 116 ? -16.035 6.330 7.305 1.00 76.00 116 LYS A C 1
ATOM 942 O O . LYS A 1 116 ? -16.817 6.669 8.183 1.00 76.00 116 LYS A O 1
ATOM 947 N N . ASP A 1 117 ? -16.422 5.719 6.188 1.00 73.25 117 ASP A N 1
ATOM 948 C CA . ASP A 1 117 ? -17.821 5.719 5.741 1.00 73.25 117 ASP A CA 1
ATOM 949 C C . ASP A 1 117 ? -18.586 4.429 6.095 1.00 73.25 117 ASP A C 1
ATOM 951 O O . ASP A 1 117 ? -19.798 4.366 5.914 1.00 73.25 117 ASP A O 1
ATOM 955 N N . TYR A 1 118 ? -17.902 3.418 6.644 1.00 70.94 118 TYR A N 1
ATOM 956 C CA . TYR A 1 118 ? -18.438 2.058 6.820 1.00 70.94 118 TYR A CA 1
ATOM 957 C C . TYR A 1 118 ? -18.477 1.594 8.283 1.00 70.94 118 TYR A C 1
ATOM 959 O O . TYR A 1 118 ? -18.499 0.398 8.546 1.00 70.94 118 TYR A O 1
ATOM 967 N N . VAL A 1 119 ? -18.485 2.522 9.251 1.00 67.50 119 VAL A N 1
ATOM 968 C CA . VAL A 1 119 ? -18.431 2.206 10.700 1.00 67.50 119 VAL A CA 1
ATOM 969 C C . VAL A 1 119 ? -19.474 1.162 11.118 1.00 67.50 119 VAL A C 1
ATOM 971 O O . VAL A 1 119 ? -19.168 0.235 11.864 1.00 67.50 119 VAL A O 1
ATOM 974 N N . ASN A 1 120 ? -20.684 1.264 10.571 1.00 67.62 120 ASN A N 1
ATOM 975 C CA . ASN A 1 120 ? -21.777 0.346 10.889 1.00 67.62 120 ASN A CA 1
ATOM 976 C C . ASN A 1 120 ? -21.551 -1.071 10.341 1.00 67.62 120 ASN A C 1
ATOM 978 O O . ASN A 1 120 ? -21.900 -2.035 11.021 1.00 67.62 120 ASN A O 1
ATOM 982 N N . ASP A 1 121 ? -20.933 -1.197 9.165 1.00 69.19 121 ASP A N 1
ATOM 983 C CA . ASP A 1 121 ? -20.774 -2.473 8.454 1.00 69.19 121 ASP A CA 1
ATOM 984 C C . ASP A 1 121 ? -19.761 -3.400 9.139 1.00 69.19 121 ASP A C 1
ATOM 986 O O . ASP A 1 121 ? -19.827 -4.613 8.975 1.00 69.19 121 ASP A O 1
ATOM 990 N N . PHE A 1 122 ? -18.857 -2.843 9.951 1.00 66.81 122 PHE A N 1
ATOM 991 C CA . PHE A 1 122 ? -17.845 -3.613 10.680 1.00 66.81 122 PHE A CA 1
ATOM 992 C C . PHE A 1 122 ? -17.966 -3.495 12.206 1.00 66.81 122 PHE A C 1
ATOM 994 O O . PHE A 1 122 ? -17.054 -3.890 12.931 1.00 66.81 122 PHE A O 1
ATOM 1001 N N . SER A 1 123 ? -19.087 -2.968 12.706 1.00 59.78 123 SER A N 1
ATOM 1002 C CA . SER A 1 123 ? -19.312 -2.724 14.140 1.00 59.78 123 SER A CA 1
ATOM 1003 C C . SER A 1 123 ? -19.304 -3.995 15.007 1.00 59.78 123 SER A C 1
ATOM 1005 O O . SER A 1 123 ? -19.002 -3.923 16.198 1.00 59.78 123 SER A O 1
ATOM 1007 N N . GLU A 1 124 ? -19.580 -5.163 14.417 1.00 56.62 124 GLU A N 1
ATOM 1008 C CA . GLU A 1 124 ? -19.594 -6.468 15.101 1.00 56.62 124 GLU A CA 1
ATOM 1009 C C . GLU A 1 124 ? -18.324 -7.307 14.854 1.00 56.62 124 GLU A C 1
ATOM 1011 O O . GLU A 1 124 ? -18.112 -8.342 15.494 1.00 56.62 124 GLU A O 1
ATOM 1016 N N . VAL A 1 125 ? -17.445 -6.874 13.945 1.00 57.56 125 VAL A N 1
ATOM 1017 C CA . VAL A 1 125 ? -16.294 -7.664 13.492 1.00 57.56 125 VAL A CA 1
ATOM 1018 C C . VAL A 1 125 ? -15.085 -7.369 14.377 1.00 57.56 125 VAL A C 1
ATOM 1020 O O . VAL A 1 125 ? -14.401 -6.380 14.183 1.00 57.56 125 VAL A O 1
ATOM 1023 N N . VAL A 1 126 ? -14.776 -8.227 15.354 1.00 51.12 126 VAL A N 1
ATOM 1024 C CA . VAL A 1 126 ? -13.581 -8.053 16.218 1.00 51.12 126 VAL A CA 1
ATOM 1025 C C . VAL A 1 126 ? -12.320 -8.653 15.577 1.00 51.12 126 VAL A C 1
ATOM 1027 O O . VAL A 1 126 ? -11.229 -8.090 15.674 1.00 51.12 126 VAL A O 1
ATOM 1030 N N . ILE A 1 127 ? -12.465 -9.811 14.927 1.00 50.12 127 ILE A N 1
ATOM 1031 C CA . ILE A 1 127 ? -11.459 -10.504 14.108 1.00 50.12 127 ILE A CA 1
ATOM 1032 C C . ILE A 1 127 ? -12.247 -11.276 13.043 1.00 50.12 127 ILE A C 1
ATOM 1034 O O . ILE A 1 127 ? -12.995 -12.185 13.400 1.00 50.12 127 ILE A O 1
ATOM 1038 N N . GLY A 1 128 ? -12.097 -10.922 11.768 1.00 46.62 128 GLY A N 1
ATOM 1039 C CA . GLY A 1 128 ? -12.691 -11.652 10.648 1.00 46.62 128 GLY A CA 1
ATOM 1040 C C . GLY A 1 128 ? -11.613 -12.420 9.888 1.00 46.62 128 GLY A C 1
ATOM 1041 O O . GLY A 1 128 ? -10.541 -11.882 9.618 1.00 46.62 128 GLY A O 1
ATOM 1042 N N . LYS A 1 129 ? -11.876 -13.684 9.542 1.00 43.88 129 LYS A N 1
ATOM 1043 C CA . LYS A 1 129 ? -11.152 -14.323 8.437 1.00 43.88 129 LYS A CA 1
ATOM 1044 C C . LYS A 1 129 ? -11.793 -13.827 7.152 1.00 43.88 129 LYS A C 1
ATOM 1046 O O . LYS A 1 129 ? -13.008 -13.930 7.017 1.00 43.88 129 LYS A O 1
ATOM 1051 N N . SER A 1 130 ? -11.002 -13.283 6.247 1.00 42.38 130 SER A N 1
ATOM 1052 C CA . SER A 1 130 ? -11.511 -12.736 4.999 1.00 42.38 130 SER A CA 1
ATOM 1053 C C . SER A 1 130 ? -10.533 -12.975 3.878 1.00 42.38 130 SER A C 1
ATOM 1055 O O . SER A 1 130 ? -9.335 -12.783 4.054 1.00 42.38 130 SER A O 1
ATOM 1057 N N . ASP A 1 131 ? -11.045 -13.322 2.711 1.00 42.94 131 ASP A N 1
ATOM 1058 C CA . ASP A 1 131 ? -10.243 -13.293 1.503 1.00 42.94 131 ASP A CA 1
ATOM 1059 C C . ASP A 1 131 ? -10.161 -11.842 1.041 1.00 42.94 131 ASP A C 1
ATOM 1061 O O . ASP A 1 131 ? -11.049 -11.308 0.379 1.00 42.94 131 ASP A O 1
ATOM 1065 N N . VAL A 1 132 ? -9.116 -11.157 1.496 1.00 49.00 132 VAL A N 1
ATOM 1066 C CA . VAL A 1 132 ? -8.909 -9.752 1.158 1.00 49.00 132 VAL A CA 1
ATOM 1067 C C . VAL A 1 132 ? -8.221 -9.704 -0.186 1.00 49.00 132 VAL A C 1
ATOM 1069 O O . VAL A 1 132 ? -6.995 -9.769 -0.295 1.00 49.00 132 VAL A O 1
ATOM 1072 N N . TYR A 1 133 ? -9.030 -9.530 -1.219 1.00 51.19 133 TYR A N 1
ATOM 1073 C CA . TYR A 1 133 ? -8.536 -9.203 -2.542 1.00 51.19 133 TYR A CA 1
ATOM 1074 C C . TYR A 1 133 ? -8.374 -7.692 -2.649 1.00 51.19 133 TYR A C 1
ATOM 1076 O O . TYR A 1 133 ? -9.348 -6.943 -2.748 1.00 51.19 133 TYR A O 1
ATOM 1084 N N . ILE A 1 134 ? -7.125 -7.228 -2.629 1.00 57.00 134 ILE A N 1
ATOM 1085 C CA . ILE A 1 134 ? -6.805 -5.844 -2.985 1.00 57.00 134 ILE A CA 1
ATOM 1086 C C . ILE A 1 134 ? -6.883 -5.754 -4.513 1.00 57.00 134 ILE A C 1
ATOM 1088 O O . ILE A 1 134 ? -5.888 -5.958 -5.206 1.00 57.00 134 ILE A O 1
ATOM 1092 N N . GLN A 1 135 ? -8.086 -5.507 -5.041 1.00 51.47 135 GLN A N 1
ATOM 1093 C CA . GLN A 1 135 ? -8.390 -5.628 -6.475 1.00 51.47 135 GLN A CA 1
ATOM 1094 C C . GLN A 1 135 ? -7.597 -4.671 -7.393 1.00 51.47 135 GLN A C 1
ATOM 1096 O O . GLN A 1 135 ? -7.561 -4.913 -8.592 1.00 51.47 135 GLN A O 1
ATOM 1101 N N . ASP A 1 136 ? -6.931 -3.628 -6.876 1.00 49.94 136 ASP A N 1
ATOM 1102 C CA . ASP A 1 136 ? -6.505 -2.496 -7.722 1.00 49.94 136 ASP A CA 1
ATOM 1103 C C .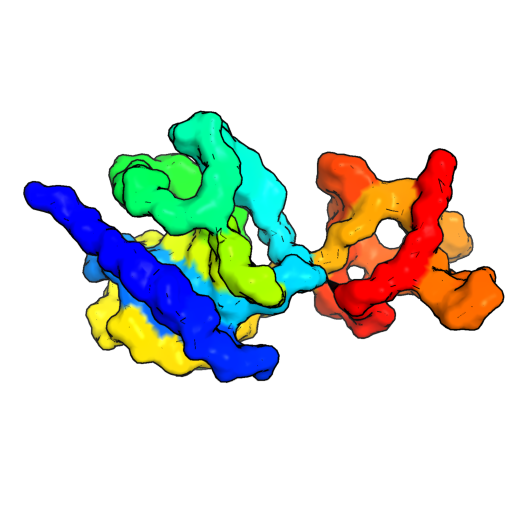 ASP A 1 136 ? -5.023 -2.044 -7.612 1.00 49.94 136 ASP A C 1
ATOM 1105 O O . ASP A 1 136 ? -4.655 -1.081 -8.287 1.00 49.94 136 ASP A O 1
ATOM 1109 N N . TYR A 1 137 ? -4.145 -2.656 -6.795 1.00 57.69 137 TYR A N 1
ATOM 1110 C CA . TYR A 1 137 ? -2.948 -1.901 -6.338 1.00 57.69 137 TYR A CA 1
ATOM 1111 C C . TYR A 1 137 ? -1.609 -2.629 -6.193 1.00 57.69 137 TYR A C 1
ATOM 1113 O O . TYR A 1 137 ? -0.622 -1.998 -5.802 1.00 57.69 137 TYR A O 1
ATOM 1121 N N . SER A 1 138 ? -1.532 -3.913 -6.531 1.00 66.25 138 SER A N 1
ATOM 1122 C CA . SER A 1 138 ? -0.251 -4.623 -6.546 1.00 66.25 138 SER A CA 1
ATOM 1123 C C . SER A 1 138 ? 0.549 -4.188 -7.774 1.00 66.25 138 SER A C 1
ATOM 1125 O O . SER A 1 138 ? 0.095 -4.357 -8.911 1.00 66.25 138 SER A O 1
ATOM 1127 N N . ALA A 1 139 ? 1.737 -3.630 -7.566 1.00 74.19 139 ALA A N 1
ATOM 1128 C CA . ALA A 1 139 ? 2.606 -3.164 -8.638 1.00 74.19 139 ALA A CA 1
ATOM 1129 C C . ALA A 1 139 ? 4.051 -3.607 -8.402 1.00 74.19 139 ALA A C 1
ATOM 1131 O O . ALA A 1 139 ? 4.484 -3.796 -7.271 1.00 74.19 139 ALA A O 1
ATOM 1132 N N . TYR A 1 140 ? 4.806 -3.754 -9.482 1.00 80.38 140 TYR A N 1
ATOM 1133 C CA . TYR A 1 140 ? 6.254 -3.843 -9.434 1.00 80.38 140 TYR A CA 1
ATOM 1134 C C . TYR A 1 140 ? 6.837 -2.442 -9.546 1.00 80.38 140 TYR A C 1
ATOM 1136 O O . TYR A 1 140 ? 6.400 -1.639 -10.374 1.00 80.38 140 TYR A O 1
ATOM 1144 N N . GLU A 1 141 ? 7.851 -2.175 -8.734 1.00 81.94 141 GLU A N 1
ATOM 1145 C CA . GLU A 1 141 ? 8.694 -1.001 -8.893 1.00 81.94 141 GLU A CA 1
ATOM 1146 C C . GLU A 1 141 ? 10.073 -1.436 -9.357 1.00 81.94 141 GLU A C 1
ATOM 1148 O O . GLU A 1 141 ? 10.739 -2.249 -8.716 1.00 81.94 141 GLU A O 1
ATOM 1153 N N . ILE A 1 142 ? 10.489 -0.898 -10.496 1.00 86.06 142 ILE A N 1
ATOM 1154 C CA . ILE A 1 142 ? 11.803 -1.162 -11.077 1.00 86.06 142 ILE A CA 1
ATOM 1155 C C . ILE A 1 142 ? 12.488 0.163 -11.396 1.00 86.06 142 ILE A C 1
ATOM 1157 O O . ILE A 1 142 ? 11.797 1.137 -11.695 1.00 86.06 142 ILE A O 1
ATOM 1161 N N . PRO A 1 143 ? 13.826 0.246 -11.387 1.00 88.44 143 PRO A N 1
ATOM 1162 C CA . PRO A 1 143 ? 14.518 1.465 -11.782 1.00 88.44 143 PRO A CA 1
ATOM 1163 C C . PRO A 1 143 ? 14.088 1.907 -13.180 1.00 88.44 143 PRO A C 1
ATOM 1165 O O . PRO A 1 143 ? 14.032 1.098 -14.107 1.00 88.44 143 PRO A O 1
ATOM 1168 N N . LYS A 1 144 ? 13.831 3.205 -13.364 1.00 90.25 144 LYS A N 1
ATOM 1169 C CA . LYS A 1 144 ? 13.439 3.765 -14.667 1.00 90.25 144 LYS A CA 1
ATOM 1170 C C . LYS A 1 144 ? 14.432 3.399 -15.769 1.00 90.25 144 LYS A C 1
ATOM 1172 O O . LYS A 1 144 ? 14.030 3.217 -16.912 1.00 90.25 144 LYS A O 1
ATOM 1177 N N . SER A 1 145 ? 15.714 3.294 -15.430 1.00 91.62 145 SER A N 1
ATOM 1178 C CA . SER A 1 145 ? 16.769 2.973 -16.385 1.00 91.62 145 SER A CA 1
ATOM 1179 C C . SER A 1 145 ? 16.835 1.494 -16.783 1.00 91.62 145 SER A C 1
ATOM 1181 O O . SER A 1 145 ? 17.592 1.153 -17.682 1.00 91.62 145 SER A O 1
ATOM 1183 N N . ALA A 1 146 ? 16.036 0.617 -16.168 1.00 91.38 146 ALA A N 1
ATOM 1184 C CA . ALA A 1 146 ? 15.835 -0.759 -16.629 1.00 91.38 146 ALA A CA 1
ATOM 1185 C C . ALA A 1 146 ? 14.803 -0.858 -17.770 1.00 91.38 146 ALA A C 1
ATOM 1187 O O . ALA A 1 146 ? 14.710 -1.888 -18.435 1.00 91.38 146 ALA A O 1
ATOM 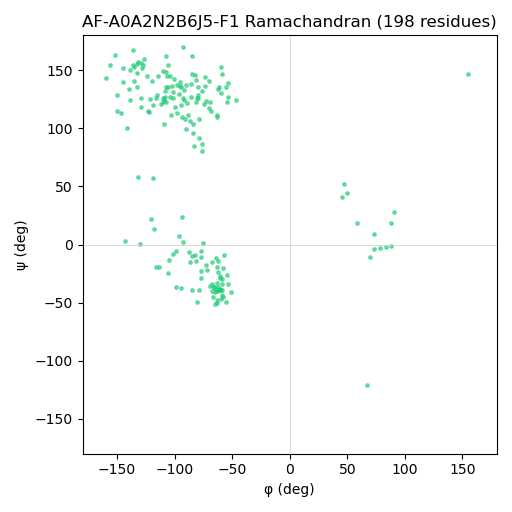1188 N N . VAL A 1 147 ? 14.022 0.204 -17.994 1.00 92.81 147 VAL A N 1
ATOM 1189 C CA . VAL A 1 147 ? 12.967 0.252 -19.008 1.00 92.81 147 VAL A CA 1
ATOM 1190 C C . VAL A 1 147 ? 13.492 0.908 -20.280 1.00 92.81 147 VAL A C 1
ATOM 1192 O O . VAL A 1 147 ? 14.011 2.025 -20.244 1.00 92.81 147 VAL A O 1
ATOM 1195 N N . TYR A 1 148 ? 13.289 0.260 -21.424 1.00 92.94 148 TYR A N 1
ATOM 1196 C CA . TYR A 1 148 ? 13.636 0.812 -22.732 1.00 92.94 148 TYR A CA 1
ATOM 1197 C C . TYR A 1 148 ? 12.527 0.573 -23.759 1.00 92.94 148 TYR A C 1
ATOM 1199 O O . TYR A 1 148 ? 11.584 -0.178 -23.520 1.00 92.94 148 TYR A O 1
ATOM 1207 N N . LYS A 1 149 ? 12.615 1.253 -24.907 1.00 91.94 149 LYS A N 1
ATOM 1208 C CA . LYS A 1 149 ? 11.686 1.057 -26.026 1.00 91.94 149 LYS A CA 1
ATOM 1209 C C . LYS A 1 149 ? 12.348 0.281 -27.154 1.00 91.94 149 LYS A C 1
ATOM 1211 O O . LYS A 1 149 ? 13.466 0.615 -27.547 1.00 91.94 149 LYS A O 1
ATOM 1216 N N . LYS A 1 150 ? 11.632 -0.693 -27.709 1.00 90.69 150 LYS A N 1
ATOM 1217 C CA . LYS A 1 150 ? 12.014 -1.438 -28.910 1.00 90.69 150 LYS A CA 1
ATOM 1218 C C . LYS A 1 150 ? 10.774 -1.619 -29.774 1.00 90.69 150 LYS A C 1
ATOM 1220 O O . LYS A 1 150 ? 9.775 -2.115 -29.279 1.00 90.69 150 LYS A O 1
ATOM 1225 N N . ASP A 1 151 ? 10.836 -1.179 -31.029 1.00 84.56 151 ASP A N 1
ATOM 1226 C CA . ASP A 1 151 ? 9.735 -1.320 -31.995 1.00 84.56 151 ASP A CA 1
ATOM 1227 C C . ASP A 1 151 ? 8.371 -0.841 -31.444 1.00 84.56 151 ASP A C 1
ATOM 1229 O O . ASP A 1 151 ? 7.353 -1.502 -31.587 1.00 84.56 151 ASP A O 1
ATOM 1233 N N . GLU A 1 152 ? 8.381 0.324 -30.780 1.00 86.88 152 GLU A N 1
ATOM 1234 C CA . GLU A 1 152 ? 7.241 0.967 -30.090 1.00 86.88 152 GLU A CA 1
ATOM 1235 C C . GLU A 1 152 ? 6.732 0.275 -28.812 1.00 86.88 152 GLU A C 1
ATOM 1237 O O . GLU A 1 152 ? 6.015 0.907 -28.029 1.00 86.88 152 GLU A O 1
ATOM 1242 N N . GLU A 1 153 ? 7.184 -0.942 -28.519 1.00 91.12 153 GLU A N 1
ATOM 1243 C CA . GLU A 1 153 ? 6.905 -1.646 -27.270 1.00 91.12 153 GLU A CA 1
ATOM 1244 C C . GLU A 1 153 ? 7.853 -1.206 -26.150 1.00 91.12 153 GLU A C 1
ATOM 1246 O O . GLU A 1 153 ? 9.019 -0.855 -26.366 1.00 91.12 153 GLU A O 1
ATOM 1251 N N . THR A 1 154 ? 7.331 -1.192 -24.924 1.00 92.94 154 THR A N 1
ATOM 1252 C CA . THR A 1 154 ? 8.125 -0.927 -23.722 1.00 92.94 154 THR A CA 1
ATOM 1253 C C . THR A 1 154 ? 8.598 -2.260 -23.160 1.00 92.94 154 THR A C 1
ATOM 1255 O O . THR A 1 154 ? 7.793 -3.161 -22.948 1.00 92.94 154 THR A O 1
ATOM 1258 N N . MET A 1 155 ? 9.903 -2.390 -22.950 1.00 93.50 155 MET A N 1
ATOM 1259 C CA . MET A 1 155 ? 10.570 -3.651 -22.643 1.00 93.50 155 MET A CA 1
ATOM 1260 C C . MET A 1 155 ? 11.458 -3.512 -21.407 1.00 93.50 155 MET A C 1
ATOM 1262 O O . MET A 1 155 ? 11.956 -2.424 -21.096 1.00 93.50 155 MET A O 1
ATOM 1266 N N . ILE A 1 156 ? 11.703 -4.643 -20.753 1.00 93.12 156 ILE A N 1
ATOM 1267 C CA . ILE A 1 156 ? 12.780 -4.834 -19.779 1.00 93.12 156 ILE A CA 1
ATOM 1268 C C . ILE A 1 156 ? 13.598 -6.061 -20.170 1.00 93.12 156 ILE A C 1
ATOM 1270 O O . ILE A 1 156 ? 13.065 -6.986 -20.779 1.00 93.12 156 ILE A O 1
ATOM 1274 N N . ASP A 1 157 ? 14.863 -6.112 -19.769 1.00 91.50 157 ASP A N 1
ATOM 1275 C CA . ASP A 1 157 ? 15.664 -7.331 -19.888 1.00 91.50 157 ASP A CA 1
ATOM 1276 C C . ASP A 1 157 ? 15.737 -8.033 -18.533 1.00 91.50 157 ASP A C 1
ATOM 1278 O O . ASP A 1 157 ? 16.145 -7.444 -17.529 1.00 91.50 157 ASP A O 1
ATOM 1282 N N . THR A 1 158 ? 15.362 -9.308 -18.506 1.00 88.50 158 THR A N 1
ATOM 1283 C CA . THR A 1 158 ? 15.497 -10.178 -17.333 1.00 88.50 158 THR A CA 1
ATOM 1284 C C . THR A 1 158 ? 16.711 -11.078 -17.466 1.00 88.50 158 THR A C 1
ATOM 1286 O O . THR A 1 158 ? 17.023 -11.551 -18.552 1.00 88.50 158 THR A O 1
ATOM 1289 N N . VAL A 1 159 ? 17.410 -11.326 -16.361 1.00 84.00 159 VAL A N 1
ATOM 1290 C CA . VAL A 1 159 ? 18.622 -12.148 -16.326 1.00 84.00 159 VAL A CA 1
ATOM 1291 C C . VAL A 1 159 ? 18.271 -13.563 -15.880 1.00 84.00 159 VAL A C 1
ATOM 1293 O O . VAL A 1 159 ? 17.933 -13.797 -14.715 1.00 84.00 159 VAL A O 1
ATOM 1296 N N . THR A 1 160 ? 18.418 -14.524 -16.786 1.00 74.88 160 THR A N 1
ATOM 1297 C CA . THR A 1 160 ? 18.302 -15.957 -16.506 1.00 74.88 160 THR A CA 1
ATOM 1298 C C . THR A 1 160 ? 19.673 -16.569 -16.177 1.00 74.88 160 THR A C 1
ATOM 1300 O O . THR A 1 160 ? 20.723 -15.916 -16.235 1.00 74.88 160 THR A O 1
ATOM 1303 N N . LYS A 1 161 ? 19.693 -17.824 -15.700 1.00 69.56 161 LYS A N 1
ATOM 1304 C CA . LYS A 1 161 ? 20.931 -18.489 -15.247 1.00 69.56 161 LYS A CA 1
ATOM 1305 C C . LYS A 1 161 ? 22.015 -18.433 -16.333 1.00 69.56 161 LYS A C 1
ATOM 1307 O O . LYS A 1 161 ? 21.806 -18.916 -17.437 1.00 69.56 161 LYS A O 1
ATOM 1312 N N . GLY A 1 162 ? 23.202 -17.938 -15.971 1.00 59.41 162 GLY A N 1
ATOM 1313 C CA . GLY A 1 162 ? 24.388 -17.980 -16.834 1.00 59.41 162 GLY A CA 1
ATOM 1314 C C . GLY A 1 162 ? 24.596 -16.771 -17.750 1.00 59.41 162 GLY A C 1
ATOM 1315 O O . GLY A 1 162 ? 25.242 -16.935 -18.776 1.00 59.41 162 GLY A O 1
ATOM 1316 N N . TYR A 1 163 ? 24.113 -15.581 -17.365 1.00 62.44 163 TYR A N 1
ATOM 1317 C CA . TYR A 1 163 ? 24.239 -14.309 -18.110 1.00 62.44 163 TYR A CA 1
ATOM 1318 C C . TYR A 1 163 ? 23.365 -14.185 -19.362 1.00 62.44 163 TYR A C 1
ATOM 1320 O O . TYR A 1 163 ? 23.511 -13.223 -20.111 1.00 62.44 163 TYR A O 1
ATOM 1328 N N . PHE A 1 164 ? 22.446 -15.121 -19.586 1.00 70.75 164 PHE A N 1
ATOM 1329 C CA . PHE A 1 164 ? 21.454 -14.974 -20.642 1.00 70.75 164 PHE A CA 1
ATOM 1330 C C . PHE A 1 164 ? 20.410 -13.938 -20.227 1.00 70.75 164 PHE A C 1
ATOM 1332 O O . PHE A 1 164 ? 19.984 -13.905 -19.071 1.00 70.75 164 PHE A O 1
ATOM 1339 N N . SER A 1 165 ? 20.050 -13.066 -21.164 1.00 79.81 165 SER A N 1
ATOM 1340 C CA . SER A 1 165 ? 19.042 -12.034 -20.968 1.00 79.81 165 SER A CA 1
ATOM 1341 C C . SER A 1 165 ? 17.865 -12.274 -21.900 1.00 79.81 165 SER A C 1
ATOM 1343 O O . SER A 1 165 ? 18.062 -12.356 -23.113 1.00 79.81 165 SER A O 1
ATOM 1345 N N . ASP A 1 166 ? 16.667 -12.333 -21.334 1.00 86.31 166 ASP A N 1
ATOM 1346 C CA . ASP A 1 166 ? 15.419 -12.414 -22.084 1.00 86.31 166 ASP A CA 1
ATOM 1347 C C . ASP A 1 166 ? 14.684 -11.077 -21.978 1.00 86.31 166 ASP A C 1
ATOM 1349 O O . ASP A 1 166 ? 14.456 -10.568 -20.875 1.00 86.31 166 ASP A O 1
ATOM 1353 N N . SER A 1 167 ? 14.319 -10.510 -23.128 1.00 89.69 167 SER A N 1
ATOM 1354 C CA . SER A 1 167 ? 13.533 -9.278 -23.190 1.00 89.69 167 SER A CA 1
ATOM 1355 C C . SER A 1 167 ? 12.054 -9.588 -22.972 1.00 89.69 167 SER A C 1
ATOM 1357 O O . SER A 1 167 ? 11.470 -10.405 -23.686 1.00 89.69 167 SER A O 1
ATOM 1359 N N . LEU A 1 168 ? 11.441 -8.910 -22.007 1.00 91.62 168 LEU A N 1
ATOM 1360 C CA . LEU A 1 168 ? 10.037 -9.049 -21.636 1.00 91.62 168 LEU A CA 1
ATOM 1361 C C . LEU A 1 168 ? 9.283 -7.743 -21.913 1.00 91.62 168 LEU A C 1
ATOM 1363 O O . LEU A 1 168 ? 9.730 -6.685 -21.458 1.00 91.62 168 LEU A O 1
ATOM 1367 N N . PRO A 1 169 ? 8.148 -7.797 -22.634 1.00 92.88 169 PRO A N 1
ATOM 1368 C CA . PRO A 1 169 ? 7.285 -6.641 -22.802 1.00 92.88 169 PRO A CA 1
ATOM 1369 C C . PRO A 1 169 ? 6.594 -6.303 -21.487 1.00 92.88 169 PRO A C 1
ATOM 1371 O O . PRO A 1 169 ? 6.164 -7.190 -20.745 1.00 92.88 169 PRO A O 1
ATOM 1374 N N . VAL A 1 170 ? 6.485 -5.006 -21.216 1.00 93.62 170 VAL A N 1
ATOM 1375 C CA . VAL A 1 170 ? 5.875 -4.476 -20.002 1.00 93.62 170 VAL A CA 1
ATOM 1376 C C . VAL A 1 170 ? 5.003 -3.259 -20.282 1.00 93.62 170 VAL A C 1
ATOM 1378 O O . VAL A 1 170 ? 5.275 -2.448 -21.168 1.00 93.62 170 VAL A O 1
ATOM 1381 N N . VAL A 1 171 ? 3.974 -3.089 -19.461 1.00 92.06 171 VAL A N 1
ATOM 1382 C CA . VAL A 1 171 ? 3.129 -1.898 -19.420 1.00 92.06 171 VAL A CA 1
ATOM 1383 C C . VAL A 1 171 ? 3.534 -1.065 -18.211 1.00 92.06 171 VAL A C 1
ATOM 1385 O O . VAL A 1 171 ? 3.321 -1.457 -17.062 1.00 92.06 171 VAL A O 1
ATOM 1388 N N . VAL A 1 172 ? 4.123 0.100 -18.479 1.00 89.19 172 VAL A N 1
ATOM 1389 C CA . VAL A 1 172 ? 4.446 1.089 -17.446 1.00 89.19 172 VAL A CA 1
ATOM 1390 C C . VAL A 1 172 ? 3.258 2.020 -17.268 1.00 89.19 172 VAL A C 1
ATOM 1392 O O . VAL A 1 172 ? 2.851 2.699 -18.208 1.00 89.19 172 VAL A O 1
ATOM 1395 N N . GLU A 1 173 ? 2.729 2.089 -16.051 1.00 82.75 173 GLU A N 1
ATOM 1396 C CA . GLU A 1 173 ? 1.633 3.000 -15.729 1.00 82.75 173 GLU A CA 1
ATOM 1397 C C . GLU A 1 173 ? 2.144 4.418 -15.480 1.00 82.75 173 GLU A C 1
ATOM 1399 O O . GLU A 1 173 ? 1.617 5.390 -16.022 1.00 82.75 173 GLU A O 1
ATOM 1404 N N . LYS A 1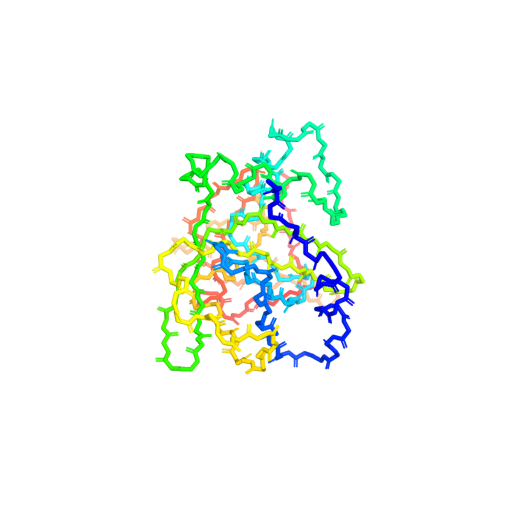 174 ? 3.174 4.546 -14.638 1.00 79.81 174 LYS A N 1
ATOM 1405 C CA . LYS A 1 174 ? 3.768 5.835 -14.277 1.00 79.81 174 LYS A CA 1
ATOM 1406 C C . LYS A 1 174 ? 5.238 5.693 -13.914 1.00 79.81 174 LYS A C 1
ATOM 1408 O O . LYS A 1 174 ? 5.714 4.609 -13.592 1.00 79.81 174 LYS A O 1
ATOM 1413 N N . PHE A 1 175 ? 5.942 6.817 -13.915 1.00 79.69 175 PHE A N 1
ATOM 1414 C CA . PHE A 1 175 ? 7.274 6.927 -13.326 1.00 79.69 175 PHE A CA 1
ATOM 1415 C C . PHE A 1 175 ? 7.181 7.754 -12.044 1.00 79.69 175 PHE A C 1
ATOM 1417 O O . PHE A 1 175 ? 6.569 8.821 -12.057 1.00 79.69 175 PHE A O 1
ATOM 1424 N N . ASN A 1 176 ? 7.784 7.280 -10.955 1.00 66.38 176 ASN A N 1
ATOM 1425 C CA . ASN A 1 176 ? 7.806 7.960 -9.662 1.00 66.38 176 ASN A CA 1
ATOM 1426 C C . ASN A 1 176 ? 9.190 7.822 -9.016 1.00 66.38 176 ASN A C 1
ATOM 1428 O O . ASN A 1 176 ? 9.740 6.729 -9.021 1.00 66.38 176 ASN A O 1
ATOM 1432 N N . ASN A 1 177 ? 9.761 8.909 -8.488 1.00 69.69 177 ASN A N 1
ATOM 1433 C CA . ASN A 1 177 ? 11.017 8.899 -7.718 1.00 69.69 177 ASN A CA 1
ATOM 1434 C C . ASN A 1 177 ? 12.177 8.070 -8.322 1.00 69.69 177 ASN A C 1
ATOM 1436 O O . ASN A 1 177 ? 12.908 7.391 -7.614 1.00 69.69 177 ASN A O 1
ATOM 1440 N N . GLY A 1 178 ? 12.370 8.129 -9.646 1.00 76.62 178 GLY A N 1
ATOM 1441 C CA . GLY A 1 178 ? 13.433 7.37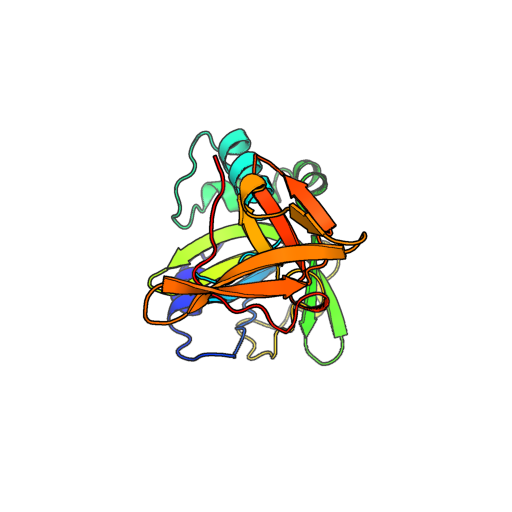5 -10.332 1.00 76.62 178 GLY A CA 1
ATOM 1442 C C . GLY A 1 178 ? 13.077 5.924 -10.680 1.00 76.62 178 GLY A C 1
ATOM 1443 O O . GLY A 1 178 ? 13.849 5.267 -11.378 1.00 76.62 178 GLY A O 1
ATOM 1444 N N . ASN A 1 179 ? 11.886 5.467 -10.303 1.00 82.69 179 ASN A N 1
ATOM 1445 C CA . ASN A 1 179 ? 11.343 4.150 -10.613 1.00 82.69 179 ASN A CA 1
ATOM 1446 C C . ASN A 1 179 ? 10.248 4.229 -11.686 1.00 82.69 179 ASN A C 1
ATOM 1448 O O . ASN A 1 179 ? 9.582 5.251 -11.871 1.00 82.69 179 ASN A O 1
ATOM 1452 N N . ALA A 1 180 ? 10.068 3.131 -12.408 1.00 86.75 180 ALA A N 1
ATOM 1453 C CA . ALA A 1 180 ? 8.886 2.808 -13.185 1.00 86.75 180 ALA A CA 1
ATOM 1454 C C . ALA A 1 180 ? 7.956 1.947 -12.323 1.00 86.75 180 ALA A C 1
ATOM 1456 O O . ALA A 1 180 ? 8.410 1.005 -11.675 1.00 86.75 180 ALA A O 1
ATOM 1457 N N . VAL A 1 181 ? 6.664 2.268 -12.345 1.00 83.44 181 VAL A N 1
ATOM 1458 C CA . VAL A 1 181 ? 5.610 1.544 -11.631 1.00 83.44 181 VAL A CA 1
ATOM 1459 C C . VAL A 1 181 ? 4.786 0.758 -12.647 1.00 83.44 181 VAL A C 1
ATOM 1461 O O . VAL A 1 181 ? 4.258 1.327 -13.608 1.00 83.44 181 VAL A O 1
ATOM 1464 N N . LEU A 1 182 ? 4.708 -0.554 -12.444 1.00 84.94 182 LEU A N 1
ATOM 1465 C CA . LEU A 1 182 ? 4.093 -1.514 -13.356 1.00 84.94 182 LEU A CA 1
ATOM 1466 C C . LEU A 1 182 ? 3.008 -2.285 -12.609 1.00 84.94 182 LEU A C 1
ATOM 1468 O O . LEU A 1 182 ? 3.330 -3.048 -11.701 1.00 84.94 182 LEU A O 1
ATOM 1472 N N . LYS A 1 183 ? 1.729 -2.142 -12.973 1.00 80.50 183 LYS A N 1
ATOM 1473 C CA . LYS A 1 183 ? 0.671 -2.941 -12.332 1.00 80.50 183 LYS A CA 1
ATOM 1474 C C . LYS A 1 183 ? 0.890 -4.421 -12.596 1.00 80.50 183 LYS A C 1
ATOM 1476 O O . LYS A 1 183 ? 1.083 -4.823 -13.738 1.00 80.50 183 LYS A O 1
ATOM 1481 N N . THR A 1 184 ? 0.784 -5.234 -11.556 1.00 80.06 184 THR A N 1
ATOM 1482 C CA . THR A 1 184 ? 0.879 -6.698 -11.670 1.00 80.06 184 THR A CA 1
ATOM 1483 C C . THR A 1 184 ? -0.177 -7.272 -12.618 1.00 80.06 184 THR A C 1
ATOM 1485 O O . THR A 1 184 ? 0.149 -8.128 -13.432 1.00 80.06 184 THR A O 1
ATOM 1488 N N . ALA A 1 185 ? -1.406 -6.743 -12.589 1.00 77.88 185 ALA A N 1
ATOM 1489 C CA . ALA A 1 185 ? -2.501 -7.171 -13.464 1.00 77.88 185 ALA A CA 1
ATOM 1490 C C . ALA A 1 185 ? -2.195 -6.978 -14.961 1.00 77.88 185 ALA A C 1
ATOM 1492 O O . ALA A 1 185 ? -2.522 -7.842 -15.772 1.00 77.88 185 ALA A O 1
ATOM 1493 N N . ASP A 1 186 ? -1.517 -5.883 -15.314 1.00 82.94 186 ASP A N 1
ATOM 1494 C CA . ASP A 1 186 ? -1.117 -5.583 -16.694 1.00 82.94 186 ASP A CA 1
ATOM 1495 C C . ASP A 1 186 ? 0.212 -6.261 -17.079 1.00 82.94 186 ASP A C 1
ATOM 1497 O O . ASP A 1 186 ? 0.601 -6.267 -18.246 1.00 82.94 186 ASP A O 1
ATOM 1501 N N . ASN A 1 187 ? 0.923 -6.836 -16.102 1.00 86.19 187 ASN A N 1
ATOM 1502 C CA . ASN A 1 187 ? 2.254 -7.422 -16.260 1.00 86.19 187 ASN A CA 1
ATOM 1503 C C . ASN A 1 187 ? 2.353 -8.826 -15.621 1.00 86.19 187 ASN A C 1
ATOM 1505 O O . ASN A 1 187 ? 3.224 -9.055 -14.777 1.00 86.19 187 ASN A O 1
ATOM 1509 N N . PRO A 1 188 ? 1.514 -9.800 -16.025 1.00 83.31 188 PRO A N 1
ATOM 1510 C CA . PRO A 1 188 ? 1.408 -11.107 -15.361 1.00 83.31 188 PRO A CA 1
ATOM 1511 C C . PRO A 1 188 ? 2.650 -12.002 -15.505 1.00 83.31 188 PRO A C 1
ATOM 1513 O O . PRO A 1 188 ? 2.780 -12.994 -14.795 1.00 83.31 188 PRO A O 1
ATOM 1516 N N . ASN A 1 189 ? 3.554 -11.676 -16.435 1.00 87.56 189 ASN A N 1
ATOM 1517 C CA . ASN A 1 189 ? 4.793 -12.427 -16.668 1.00 87.56 189 ASN A CA 1
ATOM 1518 C C . ASN A 1 189 ? 5.955 -11.960 -15.786 1.00 87.56 189 ASN A C 1
ATOM 1520 O O . ASN A 1 189 ? 7.028 -12.560 -15.820 1.00 87.56 189 ASN A O 1
ATOM 1524 N N . LEU A 1 190 ? 5.763 -10.880 -15.031 1.00 84.12 190 LEU A N 1
ATOM 1525 C CA . LEU A 1 190 ? 6.715 -10.458 -14.022 1.00 84.12 190 LEU A CA 1
ATOM 1526 C C . LEU A 1 190 ? 6.440 -11.216 -12.730 1.00 84.12 190 LEU A C 1
ATOM 1528 O O . LEU A 1 190 ? 5.302 -11.530 -12.392 1.00 84.12 190 LEU A O 1
ATOM 1532 N N . SER A 1 191 ? 7.502 -11.493 -11.988 1.00 80.31 191 SER A N 1
ATOM 1533 C CA . SER A 1 191 ? 7.391 -11.992 -10.629 1.00 80.31 191 SER A CA 1
ATOM 1534 C C . SER A 1 191 ? 8.376 -11.265 -9.737 1.00 80.31 191 SER A C 1
ATOM 1536 O O . SER A 1 191 ? 9.434 -10.800 -10.172 1.00 80.31 191 SER A O 1
ATOM 1538 N N . SER A 1 192 ? 8.047 -11.221 -8.454 1.00 71.38 192 SER A N 1
ATOM 1539 C CA . SER A 1 192 ? 9.004 -10.788 -7.455 1.00 71.38 192 SER A CA 1
ATOM 1540 C C . SER A 1 192 ? 10.254 -11.686 -7.471 1.00 71.38 192 SER A C 1
ATOM 1542 O O . SER A 1 192 ? 10.192 -12.869 -7.820 1.00 71.38 192 SER A O 1
ATOM 1544 N N . GLY A 1 193 ? 11.414 -11.098 -7.169 1.00 72.19 193 GLY A N 1
ATOM 1545 C CA . GLY A 1 193 ? 12.712 -11.779 -7.177 1.00 72.19 193 GLY A CA 1
ATOM 1546 C C . GLY A 1 193 ? 13.344 -11.981 -8.560 1.00 72.19 193 GLY A C 1
ATOM 1547 O O . GLY A 1 193 ? 14.482 -12.460 -8.636 1.00 72.19 193 GLY A O 1
ATOM 1548 N N . MET A 1 194 ? 12.668 -11.596 -9.651 1.00 83.06 194 MET A N 1
ATOM 1549 C CA . MET A 1 194 ? 13.291 -11.560 -10.976 1.00 83.06 194 MET A CA 1
ATOM 1550 C C . MET A 1 194 ? 14.457 -10.572 -10.997 1.00 83.06 194 MET A C 1
ATOM 1552 O O . MET A 1 194 ? 14.370 -9.445 -10.512 1.00 83.06 194 MET A O 1
ATOM 1556 N N . ARG A 1 195 ? 15.573 -10.999 -11.591 1.00 85.31 195 ARG A N 1
ATOM 1557 C CA . ARG A 1 195 ? 16.722 -10.126 -11.822 1.00 85.31 195 ARG A CA 1
ATOM 1558 C C . ARG A 1 195 ? 16.509 -9.387 -13.126 1.00 85.31 195 ARG A C 1
ATOM 1560 O O . ARG A 1 195 ? 16.303 -10.027 -14.151 1.00 85.31 195 ARG A O 1
ATOM 1567 N N . ILE A 1 196 ? 16.606 -8.069 -13.081 1.00 87.25 196 ILE A N 1
ATOM 1568 C CA . ILE A 1 196 ? 16.477 -7.198 -14.247 1.00 87.25 196 ILE A CA 1
ATOM 1569 C C . ILE A 1 196 ? 17.805 -6.505 -14.530 1.00 87.25 196 ILE A C 1
ATOM 1571 O O . ILE A 1 196 ? 18.559 -6.181 -13.608 1.00 87.25 196 ILE A O 1
ATOM 1575 N N . SER A 1 197 ? 18.098 -6.289 -15.804 1.00 86.56 197 SER A N 1
ATOM 1576 C CA . SER A 1 197 ? 19.245 -5.497 -16.230 1.00 86.56 197 SER A CA 1
ATOM 1577 C C . SER A 1 197 ? 18.947 -4.015 -16.032 1.00 86.56 197 SER A C 1
ATOM 1579 O O . SER A 1 197 ? 17.894 -3.521 -16.427 1.00 86.56 197 SER A O 1
ATOM 1581 N N . ILE A 1 198 ? 19.891 -3.300 -15.423 1.00 85.19 198 ILE A N 1
ATOM 1582 C CA . ILE A 1 198 ? 19.820 -1.852 -15.229 1.00 85.19 198 ILE A CA 1
ATOM 1583 C C . ILE A 1 198 ? 20.873 -1.225 -16.132 1.00 85.19 198 ILE A C 1
ATOM 1585 O O . ILE A 1 198 ? 22.049 -1.589 -16.052 1.00 85.19 198 ILE A O 1
ATOM 1589 N N . TYR A 1 199 ? 20.459 -0.281 -16.971 1.00 76.56 199 TYR A N 1
ATOM 1590 C CA . TYR A 1 199 ? 21.379 0.471 -17.815 1.00 76.56 199 TYR A CA 1
ATOM 1591 C C . TYR A 1 199 ? 21.748 1.792 -17.116 1.00 76.56 199 TYR A C 1
ATOM 1593 O O . TYR A 1 199 ? 20.876 2.405 -16.494 1.00 76.56 199 TYR A O 1
ATOM 1601 N N . PRO A 1 200 ? 23.028 2.198 -17.124 1.00 66.25 200 PRO A N 1
ATOM 1602 C CA . PRO A 1 200 ? 23.459 3.498 -16.615 1.00 66.25 200 PRO A CA 1
ATOM 1603 C C . PRO A 1 200 ? 23.068 4.660 -17.538 1.00 66.25 200 PRO A C 1
ATOM 1605 O O . PRO A 1 200 ? 22.926 4.438 -18.763 1.00 66.25 200 PRO A O 1
#

Sequence (200 aa):
MLPYINTTFLKTASKVDQESEGLLKVVNNDHIYVAFSIPNDLTIMGQDEVMTLKTELMGTADSGINQDYYEFLVKRVDQLYYFPKLRFEYEDKVYSGYFVDVVDEGNQKIVVLMLKDYVNDFSEVVIGKSDVYIQDYSAYEIPKSAVYKKDEETMIDTVTKGYFSDSLPVVVEKFNNGNAVLKTADNPNLSSGMRISIYP

pLDDT: mean 72.19, std 15.49, range [29.88, 93.62]

Mean predicted aligned error: 12.8 Å

Solvent-accessible surface area (backbone atoms only — not comparable to full-atom values): 11673 Å² total; per-residue (Å²): 133,81,86,75,72,62,65,67,54,60,73,46,50,76,67,62,86,56,95,90,60,21,46,41,36,45,54,43,86,88,51,29,34,38,36,32,49,40,56,59,75,62,43,52,72,55,50,69,56,27,50,48,51,44,23,72,74,68,75,49,73,72,53,62,94,53,65,70,58,57,58,45,47,72,75,38,58,81,59,49,77,78,36,52,72,46,46,34,34,49,95,98,37,81,48,69,25,32,38,63,46,69,33,72,53,91,74,28,27,34,42,32,26,42,32,83,89,51,45,78,83,48,66,85,45,66,72,40,90,35,71,50,47,59,82,79,43,53,24,49,76,43,57,41,54,29,55,47,78,56,97,90,40,40,32,33,37,33,54,48,91,89,82,43,68,51,78,41,80,48,51,73,76,48,74,54,100,69,22,31,35,24,42,39,87,73,29,74,90,63,60,77,90,67,48,63,51,72,54,135